Protein AF-A0A150X891-F1 (afdb_monomer)

Structure (mmCIF, N/CA/C/O backbone):
data_AF-A0A150X891-F1
#
_entry.id   AF-A0A150X891-F1
#
loop_
_atom_site.group_PDB
_atom_site.id
_atom_site.type_symbol
_atom_site.label_atom_id
_atom_site.label_alt_id
_atom_site.label_comp_id
_atom_site.label_asym_id
_atom_site.label_entity_id
_atom_site.label_seq_id
_atom_site.pdbx_PDB_ins_code
_atom_site.Cartn_x
_atom_site.Cartn_y
_atom_site.Cartn_z
_atom_site.occupancy
_atom_site.B_iso_or_equiv
_atom_site.auth_seq_id
_atom_site.auth_comp_id
_atom_site.auth_asym_id
_atom_site.auth_atom_id
_atom_site.pdbx_PDB_model_num
ATOM 1 N N . MET A 1 1 ? 12.088 -8.254 -35.656 1.00 51.62 1 MET A N 1
ATOM 2 C CA . MET A 1 1 ? 13.257 -7.348 -35.657 1.00 51.62 1 MET A CA 1
ATOM 3 C C . MET A 1 1 ? 13.956 -7.442 -36.999 1.00 51.62 1 MET A C 1
ATOM 5 O O . MET A 1 1 ? 14.092 -8.544 -37.513 1.00 51.62 1 MET A O 1
ATOM 9 N N . PHE A 1 2 ? 14.356 -6.313 -37.580 1.00 56.62 2 PHE A N 1
ATOM 10 C CA . PHE A 1 2 ? 14.951 -6.254 -38.916 1.00 56.62 2 PHE A CA 1
ATOM 11 C C . PHE A 1 2 ? 16.414 -6.752 -38.903 1.00 56.62 2 PHE A C 1
ATOM 13 O O . PHE A 1 2 ? 17.275 -6.057 -38.357 1.00 56.62 2 PHE A O 1
ATOM 20 N N . PRO A 1 3 ? 16.742 -7.899 -39.535 1.00 61.09 3 PRO A N 1
ATOM 21 C CA . PRO A 1 3 ? 18.091 -8.489 -39.500 1.00 61.09 3 PRO A CA 1
ATOM 22 C C . PRO A 1 3 ? 19.179 -7.580 -40.088 1.00 61.09 3 PRO A C 1
ATOM 24 O O . PRO A 1 3 ? 20.350 -7.670 -39.730 1.00 61.09 3 PRO A O 1
ATOM 27 N N . LYS A 1 4 ? 18.785 -6.680 -40.998 1.00 66.88 4 LYS A N 1
ATOM 28 C CA . LYS A 1 4 ? 19.683 -5.732 -41.669 1.00 66.88 4 LYS A CA 1
ATOM 29 C C . LYS A 1 4 ? 20.281 -4.701 -40.705 1.00 66.88 4 LYS A C 1
ATOM 31 O O . LYS A 1 4 ? 21.388 -4.229 -40.941 1.00 66.88 4 LYS A O 1
ATOM 36 N N . TYR A 1 5 ? 19.584 -4.390 -39.611 1.00 73.62 5 TYR A N 1
ATOM 37 C CA . TYR A 1 5 ? 19.985 -3.350 -38.662 1.00 73.62 5 TYR A CA 1
ATOM 38 C C . TYR A 1 5 ? 20.533 -3.912 -37.348 1.00 73.62 5 TYR A C 1
ATOM 40 O O . TYR A 1 5 ? 20.839 -3.137 -36.453 1.00 73.62 5 TYR A O 1
ATOM 48 N N . THR A 1 6 ? 20.720 -5.231 -37.213 1.00 73.44 6 THR A N 1
ATOM 49 C CA . THR A 1 6 ? 21.164 -5.848 -35.949 1.00 73.44 6 THR A CA 1
ATOM 50 C C . THR A 1 6 ? 22.460 -5.231 -35.416 1.00 73.44 6 THR A C 1
ATOM 52 O O . THR A 1 6 ? 22.535 -4.914 -34.239 1.00 73.44 6 THR A O 1
ATOM 55 N N . ARG A 1 7 ? 23.461 -4.967 -36.267 1.00 76.94 7 ARG A N 1
ATOM 56 C CA . ARG A 1 7 ? 24.708 -4.309 -35.824 1.00 76.94 7 ARG A CA 1
ATOM 57 C C . ARG A 1 7 ? 24.478 -2.889 -35.299 1.00 76.94 7 ARG A C 1
ATOM 59 O O . ARG A 1 7 ? 25.095 -2.501 -34.317 1.00 76.94 7 ARG A O 1
ATOM 66 N N . ILE A 1 8 ? 23.580 -2.145 -35.945 1.00 82.12 8 ILE A N 1
ATOM 67 C CA . ILE A 1 8 ? 23.225 -0.778 -35.552 1.00 82.12 8 ILE A CA 1
ATOM 68 C C . ILE A 1 8 ? 22.457 -0.800 -34.231 1.00 82.12 8 ILE A C 1
ATOM 70 O O . ILE A 1 8 ? 22.760 -0.006 -33.355 1.00 82.12 8 ILE A O 1
ATOM 74 N N . ILE A 1 9 ? 21.526 -1.743 -34.058 1.00 80.81 9 ILE A N 1
ATOM 75 C CA . ILE A 1 9 ? 20.757 -1.901 -32.819 1.00 80.81 9 ILE A CA 1
ATOM 76 C C . ILE A 1 9 ? 21.697 -2.194 -31.648 1.00 80.81 9 ILE A C 1
ATOM 78 O O . ILE A 1 9 ? 21.661 -1.454 -30.680 1.00 80.81 9 ILE A O 1
ATOM 82 N N . TYR A 1 10 ? 22.588 -3.188 -31.751 1.00 81.00 10 TYR A N 1
ATOM 83 C CA . TYR A 1 10 ? 23.540 -3.489 -30.669 1.00 81.00 10 TYR A CA 1
ATOM 84 C C . TYR A 1 10 ? 24.498 -2.320 -30.394 1.00 81.00 10 TYR A C 1
ATOM 86 O O . TYR A 1 10 ? 24.778 -2.025 -29.237 1.00 81.00 10 TYR A O 1
ATOM 94 N N . GLY A 1 11 ? 24.969 -1.623 -31.436 1.00 83.88 11 GLY A N 1
ATOM 95 C CA . GLY A 1 11 ? 25.804 -0.429 -31.271 1.00 83.88 11 GLY A CA 1
ATOM 96 C C . GLY A 1 11 ? 25.074 0.704 -30.546 1.00 83.88 11 GLY A C 1
ATOM 97 O O . GLY A 1 11 ? 25.607 1.269 -29.596 1.00 83.88 11 GLY A O 1
ATOM 98 N N . LEU A 1 12 ? 23.831 0.993 -30.941 1.00 84.50 12 LEU A N 1
ATOM 99 C CA . LEU A 1 12 ? 22.981 1.972 -30.263 1.00 84.50 12 LEU A CA 1
ATOM 100 C C . LEU A 1 12 ? 22.645 1.536 -28.839 1.00 84.50 12 LEU A C 1
ATOM 102 O O . LEU A 1 12 ? 22.647 2.379 -27.956 1.00 84.50 12 LEU A O 1
ATOM 106 N N . THR A 1 13 ? 22.413 0.248 -28.587 1.00 83.19 13 THR A N 1
ATOM 107 C CA . THR A 1 13 ? 22.199 -0.268 -27.231 1.00 83.19 13 THR A CA 1
ATOM 108 C C . THR A 1 13 ? 23.425 -0.023 -26.362 1.00 83.19 13 THR A C 1
ATOM 110 O O . THR A 1 13 ? 23.265 0.525 -25.283 1.00 83.19 13 THR A O 1
ATOM 113 N N . ILE A 1 14 ? 24.639 -0.336 -26.829 1.00 84.62 14 ILE A N 1
ATOM 114 C CA . ILE A 1 14 ? 25.879 -0.059 -26.080 1.00 84.62 14 ILE A CA 1
ATOM 115 C C . ILE A 1 14 ? 26.022 1.438 -25.793 1.00 84.62 14 ILE A C 1
ATOM 117 O O . ILE A 1 14 ? 26.334 1.817 -24.668 1.00 84.62 14 ILE A O 1
ATOM 121 N N . LEU A 1 15 ? 25.782 2.288 -26.793 1.00 85.12 15 LEU A N 1
ATOM 122 C CA . LEU A 1 15 ? 25.933 3.735 -26.650 1.00 85.12 15 LEU A CA 1
ATOM 123 C C . LEU A 1 15 ? 24.876 4.342 -25.727 1.00 85.12 15 LEU A C 1
ATOM 125 O O . LEU A 1 15 ? 25.230 5.082 -24.819 1.00 85.12 15 LEU A O 1
ATOM 129 N N . ILE A 1 16 ? 23.597 4.024 -25.934 1.00 84.19 16 ILE A N 1
ATOM 130 C CA . ILE A 1 16 ? 22.485 4.565 -25.146 1.00 84.19 16 ILE A CA 1
ATOM 131 C C . ILE A 1 16 ? 22.538 4.011 -23.725 1.00 84.19 16 ILE A C 1
ATOM 133 O O . ILE A 1 16 ? 22.479 4.794 -22.788 1.00 84.19 16 ILE A O 1
ATOM 137 N N . PHE A 1 17 ? 22.703 2.697 -23.548 1.00 82.69 17 PHE A N 1
ATOM 138 C CA . PHE A 1 17 ? 22.816 2.086 -22.221 1.00 82.69 17 PHE A CA 1
ATOM 139 C C . PHE A 1 17 ? 24.075 2.565 -21.502 1.00 82.69 17 PHE A C 1
ATOM 141 O O . PHE A 1 17 ? 24.014 2.904 -20.328 1.00 82.69 17 PHE A O 1
ATOM 148 N N . GLY A 1 18 ? 25.208 2.650 -22.203 1.00 83.12 18 GLY A N 1
ATOM 149 C CA . GLY A 1 18 ? 26.459 3.126 -21.622 1.00 83.12 18 GLY A CA 1
ATOM 150 C C . GLY A 1 18 ? 26.415 4.603 -21.244 1.00 83.12 18 GLY A C 1
ATOM 151 O O . GLY A 1 18 ? 26.894 4.973 -20.176 1.00 83.12 18 GLY A O 1
ATOM 152 N N . TYR A 1 19 ? 25.802 5.445 -22.079 1.00 83.81 19 TYR A N 1
ATOM 153 C CA . TYR A 1 19 ? 25.572 6.853 -21.767 1.00 83.81 19 TYR A CA 1
ATOM 154 C C . TYR A 1 19 ? 24.608 7.006 -20.593 1.00 83.81 19 TYR A C 1
ATOM 156 O O . TYR A 1 19 ? 24.943 7.681 -19.624 1.00 83.81 19 TYR A O 1
ATOM 164 N N . TRP A 1 20 ? 23.451 6.342 -20.654 1.00 79.88 20 TRP A N 1
ATOM 165 C CA . TRP A 1 20 ? 22.433 6.380 -19.609 1.00 79.88 20 TRP A CA 1
ATOM 166 C C . TRP A 1 20 ? 23.001 5.921 -18.267 1.00 79.88 20 TRP A C 1
ATOM 168 O O . TRP A 1 20 ? 22.772 6.596 -17.266 1.00 79.88 20 TRP A O 1
ATOM 178 N N . ASN A 1 21 ? 23.826 4.865 -18.262 1.00 77.38 21 ASN A N 1
ATOM 179 C CA . ASN A 1 21 ? 24.460 4.349 -17.052 1.00 77.38 21 ASN A CA 1
ATOM 180 C C . ASN A 1 21 ? 25.742 5.076 -16.612 1.00 77.38 21 ASN A C 1
ATOM 182 O O . ASN A 1 21 ? 26.230 4.854 -15.504 1.00 77.38 21 ASN A O 1
ATOM 186 N N . SER A 1 22 ? 26.267 6.001 -17.406 1.00 79.44 22 SER A N 1
ATOM 187 C CA . SER A 1 22 ? 27.402 6.836 -17.007 1.00 79.44 22 SER A CA 1
ATOM 188 C C . SER A 1 22 ? 26.970 7.975 -16.075 1.00 79.44 22 SER A C 1
ATOM 190 O O . SER A 1 22 ? 25.799 8.344 -16.031 1.00 79.44 22 SER A O 1
ATOM 192 N N . SER A 1 23 ? 27.912 8.577 -15.345 1.00 79.00 23 SER A N 1
ATOM 193 C CA . SER A 1 23 ? 27.696 9.835 -14.608 1.00 79.00 23 SER A CA 1
ATOM 194 C C . SER A 1 23 ? 27.448 11.030 -15.538 1.00 79.00 23 SER A C 1
ATOM 196 O O . SER A 1 23 ? 26.908 12.051 -15.121 1.00 79.00 23 SER A O 1
ATOM 198 N N . ILE A 1 24 ? 27.798 10.899 -16.821 1.00 80.31 24 ILE A N 1
ATOM 199 C CA . ILE A 1 24 ? 27.608 11.938 -17.842 1.00 80.31 24 ILE A CA 1
ATOM 200 C C . ILE A 1 24 ? 26.112 12.192 -18.114 1.00 80.31 24 ILE A C 1
ATOM 202 O O . ILE A 1 24 ? 25.734 13.311 -18.466 1.00 80.31 24 ILE A O 1
ATOM 206 N N . SER A 1 25 ? 25.236 11.201 -17.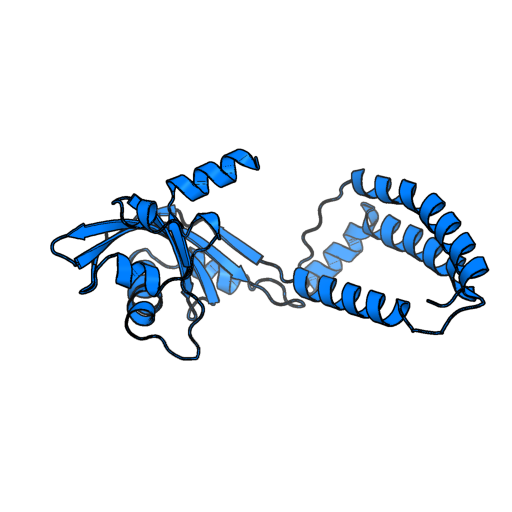906 1.00 80.94 25 SER A N 1
ATOM 207 C CA . SER A 1 25 ? 23.787 11.377 -18.078 1.00 80.94 25 SER A CA 1
ATOM 208 C C . SER A 1 25 ? 23.149 12.257 -16.998 1.00 80.94 25 SER A C 1
ATOM 210 O O . SER A 1 25 ? 22.022 12.712 -17.189 1.00 80.94 25 SER A O 1
ATOM 212 N N . GLN A 1 26 ? 23.865 12.587 -15.914 1.00 78.38 26 GLN A N 1
ATOM 213 C CA . GLN A 1 26 ? 23.332 13.399 -14.818 1.00 78.38 26 GLN A CA 1
ATOM 214 C C . GLN A 1 26 ? 22.867 14.788 -15.276 1.00 78.38 26 GLN A C 1
ATOM 216 O O . GLN A 1 26 ? 21.865 15.289 -14.781 1.00 78.38 26 GLN A O 1
ATOM 221 N N . GLY A 1 27 ? 23.539 15.401 -16.257 1.00 80.62 27 GLY A N 1
ATOM 222 C CA . GLY A 1 27 ? 23.104 16.689 -16.813 1.00 80.62 27 GLY A CA 1
ATOM 223 C C . GLY A 1 27 ? 21.738 16.608 -17.505 1.00 80.62 27 GLY A C 1
ATOM 224 O O . GLY A 1 27 ? 20.900 17.489 -17.319 1.00 80.62 27 GLY A O 1
ATOM 225 N N . LEU A 1 28 ? 21.489 15.523 -18.246 1.00 80.19 28 LEU A N 1
ATOM 226 C CA . LEU A 1 28 ? 20.193 15.257 -18.876 1.00 80.19 28 LEU A CA 1
ATOM 227 C C . LEU A 1 28 ? 19.123 14.940 -17.822 1.00 80.19 28 LEU A C 1
ATOM 229 O O . LEU A 1 28 ? 18.003 15.430 -17.919 1.00 80.19 28 LEU A O 1
ATOM 233 N N . ILE A 1 29 ? 19.476 14.165 -16.796 1.00 74.38 29 ILE A N 1
ATOM 234 C CA . ILE A 1 29 ? 18.575 13.811 -15.692 1.00 74.38 29 ILE A CA 1
ATOM 235 C C . ILE A 1 29 ? 18.164 15.055 -14.902 1.00 74.38 29 ILE A C 1
ATOM 237 O O . ILE A 1 29 ? 16.982 15.253 -14.654 1.00 74.38 29 ILE A O 1
ATOM 241 N N . ASN A 1 30 ? 19.106 15.937 -14.569 1.00 78.19 30 ASN A N 1
ATOM 242 C CA . ASN A 1 30 ? 18.805 17.179 -13.860 1.00 78.19 30 ASN A CA 1
ATOM 243 C C . ASN A 1 30 ? 17.875 18.084 -14.684 1.00 78.19 30 ASN A C 1
ATOM 245 O O . ASN A 1 30 ? 16.974 18.709 -14.133 1.00 78.19 30 ASN A O 1
ATOM 249 N N . PHE A 1 31 ? 18.051 18.126 -16.008 1.00 78.75 31 PHE A N 1
ATOM 250 C CA . PHE A 1 31 ? 17.139 18.840 -16.901 1.00 78.75 31 PHE A CA 1
ATOM 251 C C . PHE A 1 31 ? 15.718 18.246 -16.890 1.00 78.75 31 PHE A C 1
ATOM 253 O O . PHE A 1 31 ? 14.740 18.995 -16.843 1.00 78.75 31 PHE A O 1
ATOM 260 N N . LEU A 1 32 ? 15.599 16.915 -16.895 1.00 73.94 32 LEU A N 1
ATOM 261 C CA . LEU A 1 32 ? 14.311 16.217 -16.819 1.00 73.94 32 LEU A CA 1
ATOM 262 C C . LEU A 1 32 ? 13.628 16.417 -15.458 1.00 73.94 32 LEU A C 1
ATOM 264 O O . LEU A 1 32 ? 12.445 16.755 -15.431 1.00 73.94 32 LEU A O 1
ATOM 268 N N . ASN A 1 33 ? 14.385 16.324 -14.361 1.00 69.00 33 ASN A N 1
ATOM 269 C CA . ASN A 1 33 ? 13.902 16.577 -13.000 1.00 69.00 33 ASN A CA 1
ATOM 270 C C . ASN A 1 33 ? 13.360 18.006 -12.858 1.00 69.00 33 ASN A C 1
ATOM 272 O O . ASN A 1 33 ? 12.277 18.205 -12.317 1.00 69.00 33 ASN A O 1
ATOM 276 N N . ASN A 1 34 ? 14.048 18.995 -13.436 1.00 73.56 34 ASN A N 1
ATOM 277 C CA . ASN A 1 34 ? 13.579 20.384 -13.458 1.00 73.56 34 ASN A CA 1
ATOM 278 C C . ASN A 1 34 ? 12.328 20.594 -14.334 1.00 73.56 34 ASN A C 1
ATOM 280 O O . ASN A 1 34 ? 11.656 21.613 -14.202 1.00 73.56 34 ASN A O 1
ATOM 284 N N . SER A 1 35 ? 12.016 19.652 -15.229 1.00 65.94 35 SER A N 1
ATOM 285 C CA . SER A 1 35 ? 10.871 19.704 -16.149 1.00 65.94 35 SER A CA 1
ATOM 286 C C . SER A 1 35 ? 9.691 18.838 -15.680 1.00 65.94 35 SER A C 1
ATOM 288 O O . SER A 1 35 ? 8.871 18.435 -16.501 1.00 65.94 35 SER A O 1
ATOM 290 N N . ALA A 1 36 ? 9.604 18.564 -14.371 1.00 55.81 36 ALA A N 1
ATOM 291 C CA . ALA A 1 36 ? 8.585 17.744 -13.699 1.00 55.81 36 ALA A CA 1
ATOM 292 C C . ALA A 1 36 ? 8.674 16.217 -13.913 1.00 55.81 36 ALA A C 1
ATOM 294 O O . ALA A 1 36 ? 7.851 15.478 -13.374 1.00 55.81 36 ALA A O 1
ATOM 295 N N . ILE A 1 37 ? 9.694 15.713 -14.617 1.00 62.34 37 ILE A N 1
ATOM 296 C CA . ILE A 1 37 ? 9.946 14.270 -14.745 1.00 62.34 37 ILE A CA 1
ATOM 297 C C . ILE A 1 37 ? 10.995 13.876 -13.705 1.00 62.34 37 ILE A C 1
ATOM 299 O O . ILE A 1 37 ? 12.194 13.950 -13.965 1.00 62.34 37 ILE A O 1
ATOM 303 N N . HIS A 1 38 ? 10.538 13.449 -12.528 1.00 56.38 38 HIS A N 1
ATOM 304 C CA . HIS A 1 38 ? 11.405 13.008 -11.436 1.00 56.38 38 HIS A CA 1
ATOM 305 C C . HIS A 1 38 ? 11.987 11.612 -11.711 1.00 56.38 38 HIS A C 1
ATOM 307 O O . HIS A 1 38 ? 11.342 10.587 -11.492 1.00 56.38 38 HIS A O 1
ATOM 313 N N . VAL A 1 39 ? 13.232 11.572 -12.182 1.00 65.75 39 VAL A N 1
ATOM 314 C CA . VAL A 1 39 ? 14.018 10.357 -12.418 1.00 65.75 39 VAL A CA 1
ATOM 315 C C . VAL A 1 39 ? 14.988 10.156 -11.249 1.00 65.75 39 VAL A C 1
ATOM 317 O O . VAL A 1 39 ? 16.098 10.694 -11.230 1.00 65.75 39 VAL A O 1
ATOM 320 N N . GLY A 1 40 ? 14.569 9.365 -10.258 1.00 62.59 40 GLY A N 1
ATOM 321 C CA . GLY A 1 40 ? 15.418 8.924 -9.148 1.00 62.59 40 GLY A CA 1
ATOM 322 C C . GLY A 1 40 ? 16.341 7.792 -9.589 1.00 62.59 40 GLY A C 1
ATOM 323 O O . GLY A 1 40 ? 15.956 6.626 -9.541 1.00 62.59 40 GLY A O 1
ATOM 324 N N . ARG A 1 41 ? 17.545 8.126 -10.065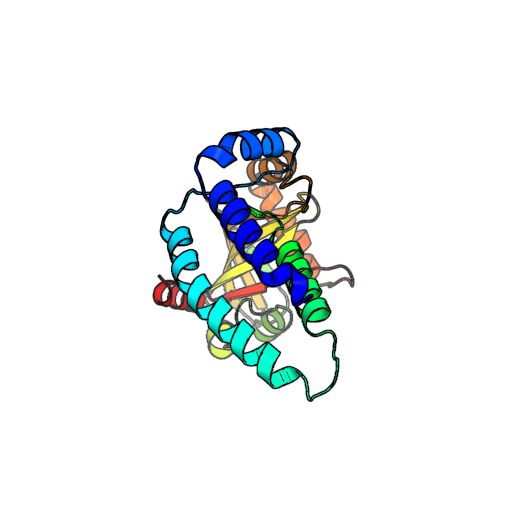 1.00 68.12 41 ARG A N 1
ATOM 325 C CA . ARG A 1 41 ? 18.501 7.148 -10.601 1.00 68.12 41 ARG A CA 1
ATOM 326 C C . ARG A 1 41 ? 19.811 7.147 -9.819 1.00 68.12 41 ARG A C 1
ATOM 328 O O . ARG A 1 41 ? 20.477 8.172 -9.716 1.00 68.12 41 ARG A O 1
ATOM 335 N N . THR A 1 42 ? 20.211 5.965 -9.362 1.00 68.50 42 THR A N 1
ATOM 336 C CA . THR A 1 42 ? 21.531 5.706 -8.776 1.00 68.50 42 THR A CA 1
ATOM 337 C C . THR A 1 42 ? 22.491 5.221 -9.862 1.00 68.50 42 THR A C 1
ATOM 339 O O . THR A 1 42 ? 22.106 4.470 -10.760 1.00 68.50 42 THR A O 1
ATOM 342 N N . VAL A 1 43 ? 23.744 5.676 -9.819 1.00 72.50 43 VAL A N 1
ATOM 343 C CA . VAL A 1 43 ? 24.794 5.172 -10.713 1.00 72.50 43 VAL A CA 1
ATOM 344 C C . VAL A 1 43 ? 25.318 3.853 -10.152 1.00 72.50 43 VAL A C 1
ATOM 346 O O . VAL A 1 43 ? 26.088 3.877 -9.197 1.00 72.50 43 VAL A O 1
ATOM 349 N N . ASP A 1 44 ? 24.916 2.724 -10.739 1.00 71.69 44 ASP A N 1
ATOM 350 C CA . ASP A 1 44 ? 25.462 1.406 -10.402 1.00 71.69 44 ASP A CA 1
ATOM 351 C C . ASP A 1 44 ? 26.444 0.921 -11.493 1.00 71.69 44 ASP A C 1
ATOM 353 O O . ASP A 1 44 ? 26.039 0.624 -12.619 1.00 71.69 44 ASP A O 1
ATOM 357 N N . PRO A 1 45 ? 27.755 0.826 -11.201 1.00 72.00 45 PRO A N 1
ATOM 358 C CA . PRO A 1 45 ? 28.741 0.268 -12.128 1.00 72.00 45 PRO A CA 1
ATOM 359 C C . PRO A 1 45 ? 28.501 -1.212 -12.469 1.00 72.00 45 PRO A C 1
ATOM 361 O O . PRO A 1 45 ? 29.003 -1.696 -13.486 1.00 72.00 45 PRO A O 1
ATOM 364 N N . THR A 1 46 ? 27.744 -1.935 -11.643 1.00 76.75 46 THR A N 1
ATOM 365 C CA . THR A 1 46 ? 27.411 -3.354 -11.837 1.00 76.75 46 THR A CA 1
ATOM 366 C C . THR A 1 46 ? 26.549 -3.562 -13.081 1.00 76.75 46 THR A C 1
ATOM 368 O O . THR A 1 46 ? 26.658 -4.600 -13.736 1.00 76.75 46 THR A O 1
ATOM 371 N N . ASP A 1 47 ? 25.792 -2.546 -13.503 1.00 75.44 47 ASP A N 1
ATOM 372 C CA . ASP A 1 47 ? 24.977 -2.590 -14.720 1.00 75.44 47 ASP A CA 1
ATOM 373 C C . ASP A 1 47 ? 25.813 -2.822 -15.985 1.00 75.44 47 ASP A C 1
ATOM 375 O O . ASP A 1 47 ? 25.336 -3.412 -16.960 1.00 75.44 47 ASP A O 1
ATOM 379 N N . PHE A 1 48 ? 27.095 -2.443 -15.980 1.00 80.56 48 PHE A N 1
ATOM 380 C CA . PHE A 1 48 ? 28.001 -2.722 -17.095 1.00 80.56 48 PHE A CA 1
ATOM 381 C C . PHE A 1 48 ? 28.304 -4.217 -17.263 1.00 80.56 48 PHE A C 1
ATOM 383 O O . PHE A 1 48 ? 28.707 -4.628 -18.354 1.00 80.56 48 PHE A O 1
ATOM 390 N N . LEU A 1 49 ? 28.037 -5.065 -16.261 1.00 81.19 49 LEU A N 1
ATOM 391 C CA . LEU A 1 49 ? 28.102 -6.520 -16.426 1.00 81.19 49 LEU A CA 1
ATOM 392 C C . LEU A 1 49 ? 27.108 -7.016 -17.481 1.00 81.19 49 LEU A C 1
ATOM 394 O O . LEU A 1 49 ? 27.396 -8.008 -18.155 1.00 81.19 49 LEU A O 1
ATOM 398 N N . ALA A 1 50 ? 26.006 -6.299 -17.728 1.00 77.06 50 ALA A N 1
ATOM 399 C CA . ALA A 1 50 ? 25.075 -6.618 -18.811 1.00 77.06 50 ALA A CA 1
A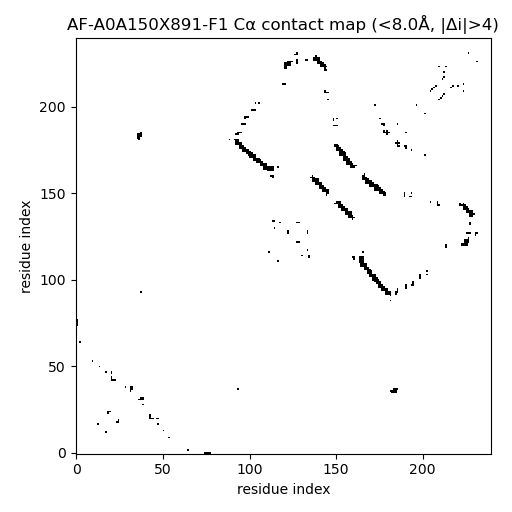TOM 400 C C . ALA A 1 50 ? 25.751 -6.595 -20.197 1.00 77.06 50 ALA A C 1
ATOM 402 O O . ALA A 1 50 ? 25.339 -7.317 -21.112 1.00 77.06 50 ALA A O 1
ATOM 403 N N . PHE A 1 51 ? 26.845 -5.840 -20.359 1.00 80.81 51 PHE A N 1
ATOM 404 C CA . PHE A 1 51 ? 27.626 -5.831 -21.596 1.00 80.81 51 PHE A CA 1
ATOM 405 C C . PHE A 1 51 ? 28.318 -7.162 -21.881 1.00 80.81 51 PHE A C 1
ATOM 407 O O . PHE A 1 51 ? 28.510 -7.499 -23.051 1.00 80.81 51 PHE A O 1
ATOM 414 N N . SER A 1 52 ? 28.614 -7.961 -20.854 1.00 82.06 52 SER A N 1
ATOM 415 C CA . SER A 1 52 ? 29.206 -9.291 -21.032 1.00 82.06 52 SER A CA 1
ATOM 416 C C . SER A 1 52 ? 28.265 -10.262 -21.755 1.00 82.06 52 SER A C 1
ATOM 418 O O . SER A 1 52 ? 28.728 -11.118 -22.505 1.00 82.06 52 SER A O 1
ATOM 420 N N . VAL A 1 53 ? 26.944 -10.090 -21.615 1.00 82.81 53 VAL A N 1
ATOM 421 C CA . VAL A 1 53 ? 25.920 -10.960 -22.222 1.00 82.81 53 VAL A CA 1
ATOM 422 C C . VAL A 1 53 ? 25.691 -10.628 -23.703 1.00 82.81 53 VAL A C 1
ATOM 424 O O . VAL A 1 53 ? 25.321 -11.497 -24.498 1.00 82.81 53 VAL A O 1
ATOM 427 N N . MET A 1 54 ? 25.950 -9.387 -24.121 1.00 78.44 54 MET A N 1
ATOM 428 C CA . MET A 1 54 ? 25.727 -8.936 -25.499 1.00 78.44 54 MET A CA 1
ATOM 429 C C . MET A 1 54 ? 26.484 -9.708 -26.590 1.00 78.44 54 MET A C 1
ATOM 431 O O . MET A 1 54 ? 25.834 -10.056 -27.582 1.00 78.44 54 MET A O 1
ATOM 435 N N . PRO A 1 55 ? 27.794 -10.011 -26.480 1.00 79.62 55 PRO A N 1
ATOM 436 C CA . PRO A 1 55 ? 28.484 -10.798 -27.503 1.00 79.62 55 PRO A CA 1
ATOM 437 C C . PRO A 1 55 ? 27.864 -12.193 -27.672 1.00 79.62 55 PRO A C 1
ATOM 439 O O . PRO A 1 55 ? 27.654 -12.633 -28.805 1.00 79.62 55 PRO A O 1
ATOM 442 N N . PHE A 1 56 ? 27.474 -12.854 -26.577 1.00 80.88 56 PHE A N 1
ATOM 443 C CA . PHE A 1 56 ? 26.797 -14.155 -26.625 1.00 80.88 56 PHE A CA 1
ATOM 444 C C . PHE A 1 56 ? 25.407 -14.053 -27.260 1.00 80.88 56 PHE A C 1
ATOM 446 O O . PHE A 1 56 ? 25.061 -14.854 -28.132 1.00 80.88 56 PHE A O 1
ATOM 453 N N . SER A 1 57 ? 24.643 -13.023 -26.893 1.00 80.94 57 SER A N 1
ATOM 454 C CA . SER A 1 57 ? 23.334 -12.718 -27.477 1.00 80.94 57 SER A CA 1
ATOM 455 C C . SER A 1 57 ? 23.425 -12.476 -28.990 1.00 80.94 57 SER A C 1
ATOM 457 O O . SER A 1 57 ? 22.648 -13.046 -29.760 1.00 80.94 57 SER A O 1
ATOM 459 N N . PHE A 1 58 ? 24.425 -11.719 -29.452 1.00 80.81 58 PHE A N 1
ATOM 460 C CA . PHE A 1 58 ? 24.638 -11.449 -30.875 1.00 80.81 58 PHE A CA 1
ATOM 461 C C . PHE A 1 58 ? 24.985 -12.720 -31.667 1.00 80.81 58 PHE A C 1
ATOM 463 O O . PHE A 1 58 ? 24.441 -12.943 -32.754 1.00 80.81 58 PHE A O 1
ATOM 470 N N . ILE A 1 59 ? 25.860 -13.578 -31.126 1.00 81.06 59 ILE A N 1
ATOM 471 C CA . ILE A 1 59 ? 26.225 -14.863 -31.746 1.00 81.06 59 ILE A CA 1
ATOM 472 C C . ILE A 1 59 ? 24.999 -15.777 -31.831 1.00 81.06 59 ILE A C 1
ATOM 474 O O . ILE A 1 59 ? 24.700 -16.314 -32.906 1.00 81.06 59 ILE A O 1
ATOM 478 N N . TYR A 1 60 ? 24.253 -15.905 -30.731 1.00 78.50 60 TYR A N 1
ATOM 479 C CA . TYR A 1 60 ? 23.028 -16.695 -30.674 1.00 78.50 60 TYR A CA 1
ATOM 480 C C . TYR A 1 60 ? 22.008 -16.210 -31.710 1.00 78.50 60 TYR A C 1
ATOM 482 O O . TYR A 1 60 ? 21.534 -16.995 -32.535 1.00 78.50 60 TYR A O 1
ATOM 490 N N . PHE A 1 61 ? 21.741 -14.907 -31.756 1.00 74.12 61 PHE A N 1
ATOM 491 C CA . PHE A 1 61 ? 20.762 -14.322 -32.668 1.00 74.12 61 PHE A CA 1
ATOM 492 C C . PHE A 1 61 ? 21.160 -14.487 -34.142 1.00 74.12 61 PHE A C 1
ATOM 494 O O . PHE A 1 61 ? 20.328 -14.848 -34.979 1.00 74.12 61 PHE A O 1
ATOM 501 N N . LYS A 1 62 ? 22.449 -14.321 -34.472 1.00 71.94 62 LYS A N 1
ATOM 502 C CA . LYS A 1 62 ? 22.973 -14.571 -35.824 1.00 71.94 62 LYS A CA 1
ATOM 503 C C . LYS A 1 62 ? 22.802 -16.039 -36.235 1.00 71.94 62 LYS A C 1
ATOM 505 O O . LYS A 1 62 ? 22.423 -16.310 -37.376 1.00 71.94 62 LYS A O 1
ATOM 510 N N . SER A 1 63 ? 23.037 -16.975 -35.313 1.00 69.06 63 SER A N 1
ATOM 511 C CA . SER A 1 63 ? 22.858 -18.413 -35.557 1.00 69.06 63 SER A CA 1
ATOM 512 C C . SER A 1 63 ? 21.387 -18.800 -35.764 1.00 69.06 63 SER A C 1
ATOM 514 O O . SER A 1 63 ? 21.083 -19.644 -36.610 1.00 69.06 63 SER A O 1
ATOM 516 N N . GLN A 1 64 ? 20.465 -18.133 -35.062 1.00 67.62 64 GLN A N 1
ATOM 517 C CA . GLN A 1 64 ? 19.028 -18.363 -35.185 1.00 67.62 64 GLN A CA 1
ATOM 518 C C . GLN A 1 64 ? 18.448 -17.752 -36.463 1.00 67.62 64 GLN A C 1
ATOM 520 O O . GLN A 1 64 ? 17.683 -18.425 -37.145 1.00 67.62 64 GLN A O 1
ATOM 525 N N . ILE A 1 65 ? 18.855 -16.544 -36.875 1.00 63.41 65 ILE A N 1
ATOM 526 C CA . ILE A 1 65 ? 18.420 -15.952 -38.158 1.00 63.41 65 ILE A CA 1
ATOM 527 C C . ILE A 1 65 ? 18.823 -16.835 -39.348 1.00 63.41 65 ILE A C 1
ATOM 529 O O . ILE A 1 65 ? 18.032 -17.025 -40.273 1.00 63.41 65 ILE A O 1
ATOM 533 N N . ALA A 1 66 ? 20.029 -17.415 -39.317 1.00 60.94 66 ALA A N 1
ATOM 534 C CA . ALA A 1 66 ? 20.474 -18.354 -40.347 1.00 60.94 66 ALA A CA 1
ATOM 535 C C . ALA A 1 66 ? 19.602 -19.627 -40.399 1.00 60.94 66 ALA A C 1
ATOM 537 O O . ALA A 1 66 ? 19.395 -20.192 -41.474 1.00 60.94 66 ALA A O 1
ATOM 538 N N . ARG A 1 67 ? 19.048 -20.044 -39.252 1.00 56.53 67 ARG A N 1
ATOM 539 C CA . ARG A 1 67 ? 18.187 -21.227 -39.087 1.00 56.53 67 ARG A CA 1
ATOM 540 C C . ARG A 1 67 ? 16.707 -20.945 -39.408 1.00 56.53 67 ARG A C 1
ATOM 542 O O . ARG A 1 67 ? 16.029 -21.802 -39.968 1.00 56.53 67 ARG A O 1
ATOM 549 N N . LEU A 1 68 ? 16.222 -19.732 -39.130 1.00 53.12 68 LEU A N 1
ATOM 550 C CA . LEU A 1 68 ? 14.831 -19.285 -39.311 1.00 53.12 68 LEU A CA 1
ATOM 551 C C . LEU A 1 68 ? 14.443 -18.945 -40.757 1.00 53.12 68 LEU A C 1
ATOM 553 O O . LEU A 1 68 ? 13.261 -18.753 -41.033 1.00 53.12 68 LEU A O 1
ATOM 557 N N . ARG A 1 69 ? 15.381 -18.956 -41.716 1.00 52.97 69 ARG A N 1
ATOM 558 C CA . ARG A 1 69 ? 15.085 -18.733 -43.149 1.00 52.97 69 ARG A CA 1
ATOM 559 C C . ARG A 1 69 ? 14.082 -19.747 -43.746 1.00 52.97 69 ARG A C 1
ATOM 561 O O . ARG A 1 69 ? 13.669 -19.569 -44.884 1.00 52.97 69 ARG A O 1
ATOM 568 N N . ARG A 1 70 ? 13.690 -20.800 -43.009 1.00 52.28 70 ARG A N 1
ATOM 569 C CA . ARG A 1 70 ? 12.752 -21.850 -43.459 1.00 52.28 70 ARG A CA 1
ATOM 570 C C . ARG A 1 70 ? 11.433 -21.970 -42.682 1.00 52.28 70 ARG A C 1
ATOM 572 O O . ARG A 1 70 ? 10.675 -22.886 -42.991 1.00 52.28 70 ARG A O 1
ATOM 579 N N . ARG A 1 71 ? 11.100 -21.118 -41.704 1.00 49.16 71 ARG A N 1
ATOM 580 C CA . ARG A 1 71 ? 9.805 -21.264 -41.002 1.00 49.16 71 ARG A CA 1
ATOM 581 C C . ARG A 1 71 ? 9.18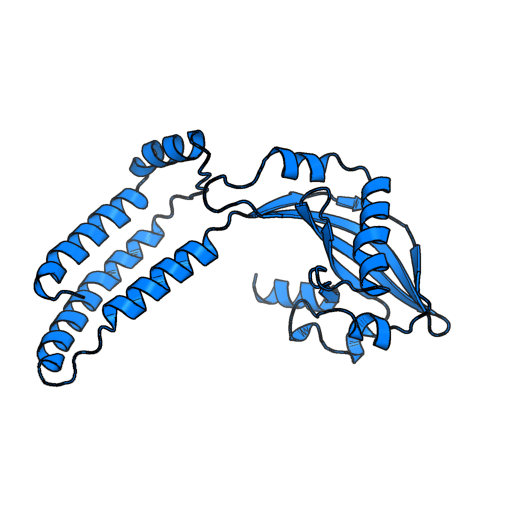2 -19.935 -40.577 1.00 49.16 71 ARG A C 1
ATOM 583 O O . ARG A 1 71 ? 9.800 -19.170 -39.854 1.00 49.16 71 ARG A O 1
ATOM 590 N N . ILE A 1 72 ? 7.962 -19.748 -41.088 1.00 49.06 72 ILE A N 1
ATOM 591 C CA . ILE A 1 72 ? 6.856 -18.832 -40.760 1.00 49.06 72 ILE A CA 1
ATOM 592 C C . ILE A 1 72 ? 7.222 -17.508 -40.065 1.00 49.06 72 ILE A C 1
ATOM 594 O O . ILE A 1 72 ? 7.669 -17.443 -38.924 1.00 49.06 72 ILE A O 1
ATOM 598 N N . ILE A 1 73 ? 6.896 -16.441 -40.793 1.00 53.31 73 ILE A N 1
ATOM 599 C CA . ILE A 1 73 ? 6.980 -15.023 -40.455 1.00 53.31 73 ILE A CA 1
ATOM 600 C C . ILE A 1 73 ? 5.877 -14.693 -39.435 1.00 53.31 73 ILE A C 1
ATOM 602 O O . ILE A 1 73 ? 4.799 -14.242 -39.803 1.00 53.31 73 ILE A O 1
ATOM 606 N N . ILE A 1 74 ? 6.118 -14.929 -38.147 1.00 56.28 74 ILE A N 1
ATOM 607 C CA . ILE A 1 74 ? 5.358 -14.254 -37.083 1.00 56.28 74 ILE A CA 1
ATOM 608 C C . ILE A 1 74 ? 6.201 -13.049 -36.649 1.00 56.28 74 ILE A C 1
ATOM 610 O O . ILE A 1 74 ? 7.403 -13.221 -36.415 1.00 56.28 74 ILE A O 1
ATOM 614 N N . PRO A 1 75 ? 5.642 -11.829 -36.528 1.00 62.00 75 PRO A N 1
ATOM 615 C CA . PRO A 1 75 ? 6.386 -10.650 -36.098 1.00 62.00 75 PRO A CA 1
ATOM 616 C C . PRO A 1 75 ? 6.593 -10.686 -34.576 1.00 62.00 75 PRO A C 1
ATOM 618 O O . PRO A 1 75 ? 6.196 -9.780 -33.850 1.00 62.00 75 PRO A O 1
ATOM 621 N N . THR A 1 76 ? 7.250 -11.735 -34.079 1.00 63.00 76 THR A N 1
ATOM 622 C CA . THR A 1 76 ? 7.594 -11.933 -32.662 1.00 63.00 76 THR A CA 1
ATOM 623 C C . THR A 1 76 ? 8.321 -10.723 -32.084 1.00 63.00 76 THR A C 1
ATOM 625 O O . THR A 1 76 ? 8.088 -10.349 -30.944 1.00 63.00 76 THR A O 1
ATOM 628 N N . GLY A 1 77 ? 9.135 -10.037 -32.892 1.00 63.78 77 GLY A N 1
ATOM 629 C CA . GLY A 1 77 ? 9.806 -8.806 -32.472 1.00 63.78 77 GLY A CA 1
ATOM 630 C C . GLY A 1 77 ? 8.867 -7.630 -32.176 1.00 63.78 77 GLY A C 1
ATOM 631 O O . GLY A 1 77 ? 9.209 -6.815 -31.330 1.00 63.78 77 GLY A O 1
ATOM 632 N N . THR A 1 78 ? 7.709 -7.533 -32.836 1.00 70.19 78 THR A N 1
ATOM 633 C CA . THR A 1 78 ? 6.721 -6.477 -32.553 1.00 70.19 78 THR A CA 1
ATOM 634 C C . THR A 1 78 ? 5.989 -6.771 -31.251 1.00 70.19 78 THR A C 1
ATOM 636 O O . THR A 1 78 ? 5.801 -5.868 -30.449 1.00 70.19 78 THR A O 1
ATOM 639 N N . VAL A 1 79 ? 5.653 -8.041 -31.003 1.00 74.25 79 VAL A N 1
ATOM 640 C CA . VAL A 1 79 ? 5.026 -8.473 -29.745 1.00 74.25 79 VAL A CA 1
ATOM 641 C C . VAL A 1 79 ? 5.982 -8.276 -28.571 1.00 74.25 79 VAL A C 1
ATOM 643 O O . VAL A 1 79 ? 5.610 -7.649 -27.590 1.00 74.25 79 VAL A O 1
ATOM 646 N N . ILE A 1 80 ? 7.234 -8.727 -28.691 1.00 75.38 80 ILE A N 1
ATOM 647 C CA . ILE A 1 80 ? 8.249 -8.545 -27.642 1.00 75.38 80 ILE A CA 1
ATOM 648 C C . ILE A 1 80 ? 8.511 -7.055 -27.393 1.00 75.38 80 ILE A C 1
ATOM 650 O O . ILE A 1 80 ? 8.600 -6.641 -26.244 1.00 75.38 80 ILE A O 1
ATOM 654 N N . GLY A 1 81 ? 8.597 -6.240 -28.450 1.00 77.56 81 GLY A N 1
ATOM 655 C CA . GLY A 1 81 ? 8.767 -4.792 -28.317 1.00 77.56 81 GLY A CA 1
ATOM 656 C C . GLY A 1 81 ? 7.578 -4.115 -27.633 1.00 77.56 81 GLY A C 1
ATOM 657 O O . GLY A 1 81 ? 7.779 -3.309 -26.731 1.00 77.56 81 GLY A O 1
ATOM 658 N N . ALA A 1 82 ? 6.348 -4.472 -28.011 1.00 75.19 82 ALA A N 1
ATOM 659 C CA . ALA A 1 82 ? 5.137 -3.942 -27.391 1.00 75.19 82 ALA A CA 1
ATOM 660 C C . ALA A 1 82 ? 5.031 -4.347 -25.916 1.00 75.19 82 ALA A C 1
ATOM 662 O O . ALA A 1 82 ? 4.751 -3.498 -25.079 1.00 75.19 82 ALA A O 1
ATOM 663 N N . VAL A 1 83 ? 5.327 -5.610 -25.591 1.00 77.00 83 VAL A N 1
ATOM 664 C CA . VAL A 1 83 ? 5.373 -6.096 -24.205 1.00 77.00 83 VAL A CA 1
ATOM 665 C C . VAL A 1 83 ? 6.462 -5.371 -23.420 1.00 77.00 83 VAL A C 1
ATOM 667 O O . VAL A 1 83 ? 6.197 -4.940 -22.311 1.00 77.00 83 VAL A O 1
ATOM 670 N N . ALA A 1 84 ? 7.651 -5.154 -23.985 1.00 77.19 84 ALA A N 1
ATOM 671 C CA . ALA A 1 84 ? 8.725 -4.438 -23.298 1.00 77.19 84 ALA A CA 1
ATOM 672 C C . ALA A 1 84 ? 8.367 -2.970 -23.011 1.00 77.19 84 ALA A C 1
ATOM 674 O O . ALA A 1 84 ? 8.590 -2.499 -21.899 1.00 77.19 84 ALA A O 1
ATOM 675 N N . VAL A 1 85 ? 7.784 -2.256 -23.982 1.00 77.06 85 VAL A N 1
ATOM 676 C CA . VAL A 1 85 ? 7.329 -0.867 -23.791 1.00 77.06 85 VAL A CA 1
ATOM 677 C C . VAL A 1 85 ? 6.183 -0.807 -22.785 1.00 77.06 85 VAL A C 1
ATOM 679 O O . VAL A 1 85 ? 6.199 0.042 -21.901 1.00 77.06 85 VAL A O 1
ATOM 682 N N . PHE A 1 86 ? 5.218 -1.723 -22.883 1.00 77.25 86 PHE A N 1
ATOM 683 C CA . PHE A 1 86 ? 4.105 -1.813 -21.943 1.00 77.25 86 PHE A CA 1
ATOM 684 C C . PHE A 1 86 ? 4.591 -2.110 -20.522 1.00 77.25 86 PHE A C 1
ATOM 686 O O . PHE A 1 86 ? 4.215 -1.398 -19.598 1.00 77.25 86 PHE A O 1
ATOM 693 N N . SER A 1 87 ? 5.473 -3.098 -20.351 1.00 71.75 87 SER A N 1
ATOM 694 C CA . SER A 1 87 ? 6.069 -3.429 -19.057 1.00 71.75 87 SER A CA 1
ATOM 695 C C . SER A 1 87 ? 6.866 -2.258 -18.490 1.00 71.75 87 SER A C 1
ATOM 697 O O . SER A 1 87 ? 6.714 -1.952 -17.314 1.00 71.75 87 SER A O 1
ATOM 699 N N . PHE A 1 88 ? 7.658 -1.561 -19.313 1.00 74.62 88 PHE A N 1
ATOM 700 C CA . PHE A 1 88 ? 8.391 -0.371 -18.882 1.00 74.62 88 PHE A CA 1
ATOM 701 C C . PHE A 1 88 ? 7.426 0.697 -18.359 1.00 74.62 88 PHE A C 1
ATOM 703 O O . PHE A 1 88 ? 7.479 1.032 -17.180 1.00 74.62 88 PHE A O 1
ATOM 710 N N . VAL A 1 89 ? 6.463 1.122 -19.183 1.00 69.62 89 VAL A N 1
ATOM 711 C CA . VAL A 1 89 ? 5.456 2.135 -18.823 1.00 69.62 89 VAL A CA 1
ATOM 712 C C . VAL A 1 89 ? 4.649 1.737 -17.582 1.00 69.62 89 VAL A C 1
ATOM 714 O O . VAL A 1 89 ? 4.388 2.585 -16.733 1.00 69.62 89 VAL A O 1
ATOM 717 N N . ALA A 1 90 ? 4.293 0.459 -17.439 1.00 61.66 90 ALA A N 1
ATOM 718 C CA . ALA A 1 90 ? 3.554 -0.044 -16.283 1.00 61.66 90 ALA A CA 1
ATOM 719 C C . ALA A 1 90 ? 4.369 0.013 -14.979 1.00 61.66 90 ALA A C 1
ATOM 721 O O . ALA A 1 90 ? 3.802 0.230 -13.912 1.00 61.66 90 ALA A O 1
ATOM 722 N N . THR A 1 91 ? 5.690 -0.168 -15.054 1.00 65.56 91 THR A N 1
ATOM 723 C CA . THR A 1 91 ? 6.576 -0.180 -13.873 1.00 65.56 91 THR A CA 1
ATOM 724 C C . THR A 1 91 ? 7.137 1.188 -13.484 1.00 65.56 91 THR A C 1
ATOM 726 O O . THR A 1 91 ? 7.667 1.326 -12.388 1.00 65.56 91 THR A O 1
ATOM 729 N N . THR A 1 92 ? 7.030 2.209 -14.340 1.00 66.62 92 THR A N 1
ATOM 730 C CA . THR A 1 92 ? 7.664 3.522 -14.107 1.00 66.62 92 THR A CA 1
ATOM 731 C C . THR A 1 92 ? 6.849 4.467 -13.216 1.00 66.62 92 THR A C 1
ATOM 733 O O . THR A 1 92 ? 7.317 5.567 -12.950 1.00 66.62 92 THR A O 1
ATOM 736 N N . LEU A 1 93 ? 5.659 4.094 -12.726 1.00 70.25 93 LEU A N 1
ATOM 737 C CA . LEU A 1 93 ? 4.892 4.989 -11.848 1.00 70.25 93 LEU A CA 1
ATOM 738 C C . LEU A 1 93 ? 5.677 5.271 -10.554 1.00 70.25 93 LEU A C 1
ATOM 740 O O . LEU A 1 93 ? 5.883 4.347 -9.760 1.00 70.25 93 LEU A O 1
ATOM 744 N N . PRO A 1 94 ? 6.119 6.521 -10.325 1.00 72.19 94 PRO A N 1
ATOM 745 C CA . PRO A 1 94 ? 6.906 6.844 -9.151 1.00 72.19 94 PRO A CA 1
ATOM 746 C C . PRO A 1 94 ? 6.000 6.797 -7.923 1.00 72.19 94 PRO A C 1
ATOM 748 O O . PRO A 1 94 ? 4.913 7.373 -7.915 1.00 72.19 94 PRO A O 1
ATOM 751 N N . LYS A 1 95 ? 6.443 6.094 -6.882 1.00 80.00 95 LYS A N 1
ATOM 752 C CA . LYS A 1 95 ? 5.793 6.075 -5.571 1.00 80.00 95 LYS A CA 1
ATOM 753 C C . LYS A 1 95 ? 6.725 6.704 -4.555 1.00 80.00 95 LYS A C 1
ATOM 755 O O . LYS A 1 95 ? 7.912 6.382 -4.536 1.00 80.00 95 LYS A O 1
ATOM 760 N N . GLN A 1 96 ? 6.179 7.561 -3.707 1.00 83.56 96 GLN A N 1
ATOM 761 C CA . GLN A 1 96 ? 6.902 8.135 -2.581 1.00 83.56 96 GLN A CA 1
ATOM 762 C C . GLN A 1 96 ? 6.088 7.924 -1.312 1.00 83.56 96 GLN A C 1
ATOM 764 O O . GLN A 1 96 ? 4.861 8.020 -1.330 1.00 83.56 96 GLN A O 1
ATOM 769 N N . SER A 1 97 ? 6.781 7.599 -0.228 1.00 86.12 97 SER A N 1
ATOM 770 C CA . SER A 1 97 ? 6.176 7.301 1.066 1.00 86.12 97 SER A CA 1
ATOM 771 C C . SER A 1 97 ? 6.649 8.312 2.094 1.00 86.12 97 SER A C 1
ATOM 773 O O . SER A 1 97 ? 7.841 8.607 2.153 1.00 86.12 97 SER A O 1
ATOM 775 N N . ALA A 1 98 ? 5.720 8.800 2.907 1.00 86.50 98 ALA A N 1
ATOM 776 C CA . ALA A 1 98 ? 6.003 9.546 4.120 1.00 86.50 98 ALA A CA 1
ATOM 777 C C . ALA A 1 98 ? 5.906 8.601 5.325 1.00 86.50 98 ALA A C 1
ATOM 779 O O . ALA A 1 98 ? 4.931 7.851 5.459 1.00 86.50 98 ALA A O 1
ATOM 780 N N . GLU A 1 99 ? 6.917 8.628 6.193 1.00 89.44 99 GLU A N 1
ATOM 781 C CA . GLU A 1 99 ? 6.868 7.965 7.496 1.00 89.44 99 GLU A CA 1
ATOM 782 C C . GLU A 1 99 ? 6.090 8.845 8.475 1.00 89.44 99 GLU A C 1
ATOM 784 O O . GLU A 1 99 ? 6.418 10.013 8.669 1.00 89.44 99 GLU A O 1
ATOM 789 N N . LEU A 1 100 ? 5.044 8.286 9.080 1.00 89.25 100 LEU A N 1
ATOM 790 C CA . LEU A 1 100 ? 4.146 9.023 9.967 1.00 89.25 100 LEU A CA 1
ATOM 791 C C . LEU A 1 100 ? 4.495 8.776 11.435 1.00 89.25 100 LEU A C 1
ATOM 793 O O . LEU A 1 100 ? 4.661 9.717 12.206 1.00 89.25 100 LEU A O 1
ATOM 797 N N . GLY A 1 101 ? 4.590 7.505 11.839 1.00 87.38 101 GLY A N 1
ATOM 798 C CA . GLY A 1 101 ? 4.869 7.129 13.229 1.00 87.38 101 GLY A CA 1
ATOM 799 C C . GLY A 1 101 ? 3.840 7.659 14.241 1.00 87.38 101 GLY A C 1
ATOM 800 O O . GLY A 1 101 ? 4.180 7.899 15.400 1.00 87.38 101 GLY A O 1
ATOM 801 N N . ILE A 1 102 ? 2.588 7.875 13.823 1.00 89.69 102 ILE A N 1
ATOM 802 C CA . ILE A 1 102 ? 1.555 8.514 14.651 1.00 89.69 102 ILE A CA 1
ATOM 803 C C . ILE A 1 102 ? 0.812 7.451 15.464 1.00 89.69 102 ILE A C 1
ATOM 805 O O . ILE A 1 102 ? 0.054 6.656 14.911 1.00 89.69 102 ILE A O 1
ATOM 809 N N . GLY A 1 103 ? 0.979 7.471 16.787 1.00 92.44 103 GLY A N 1
ATOM 810 C CA . GLY A 1 103 ? 0.285 6.554 17.694 1.00 92.44 103 GLY A CA 1
ATOM 811 C C . GLY A 1 103 ? -1.183 6.916 17.941 1.00 92.44 103 GLY A C 1
ATOM 812 O O . GLY A 1 103 ? -1.524 8.056 18.284 1.00 92.44 103 GLY A O 1
ATOM 813 N N . SER A 1 104 ? -2.065 5.927 17.851 1.00 93.00 104 SER A N 1
ATOM 814 C CA . SER A 1 104 ? -3.483 6.000 18.192 1.00 93.00 104 SER A CA 1
ATOM 815 C C . SER A 1 104 ? -3.852 4.941 19.231 1.00 93.00 104 SER A C 1
ATOM 817 O O . SER A 1 104 ? -3.156 3.963 19.416 1.00 93.00 104 SER A O 1
ATOM 819 N N . ASN A 1 105 ? -4.932 5.193 19.968 1.00 93.94 105 ASN A N 1
ATOM 820 C CA . ASN A 1 105 ? -5.558 4.219 20.870 1.00 93.94 105 ASN A CA 1
ATOM 821 C C . ASN A 1 105 ? -7.065 4.142 20.587 1.00 93.94 105 ASN A C 1
ATOM 823 O O . ASN A 1 105 ? -7.857 3.776 21.457 1.00 93.94 105 ASN A O 1
ATOM 827 N N . LYS A 1 106 ? -7.486 4.594 19.399 1.00 95.94 106 LYS A N 1
ATOM 828 C CA . LYS A 1 106 ? -8.889 4.627 19.012 1.00 95.94 106 LYS A CA 1
ATOM 829 C C . LYS A 1 106 ? -9.376 3.200 18.800 1.00 95.94 106 LYS A C 1
ATOM 831 O O . LYS A 1 106 ? -8.721 2.410 18.124 1.00 95.94 106 LYS A O 1
ATOM 836 N N . THR A 1 107 ? -10.537 2.895 19.366 1.00 96.56 107 THR A N 1
ATOM 837 C CA . THR A 1 107 ? -11.152 1.572 19.274 1.00 96.56 107 THR A CA 1
ATOM 838 C C . THR A 1 107 ? -12.439 1.648 18.469 1.00 96.56 107 THR A C 1
ATOM 840 O O . THR A 1 107 ? -13.263 2.537 18.693 1.00 96.56 107 THR A O 1
ATOM 843 N N . TYR A 1 108 ? -12.617 0.689 17.568 1.00 96.25 108 TYR A N 1
ATOM 844 C CA . TYR A 1 108 ? -13.827 0.465 16.792 1.00 96.25 108 TYR A CA 1
ATOM 845 C C . TYR A 1 108 ? -14.363 -0.924 17.123 1.00 96.25 108 TYR A C 1
ATOM 847 O O . TYR A 1 108 ? -13.630 -1.907 17.043 1.00 96.25 108 TYR A O 1
ATOM 855 N N . THR A 1 109 ? -15.637 -1.002 17.490 1.00 96.00 109 THR A N 1
ATOM 856 C CA . THR A 1 109 ? -16.338 -2.271 17.705 1.00 96.00 109 THR A CA 1
ATOM 857 C C . THR A 1 109 ? -17.260 -2.500 16.523 1.00 96.00 109 THR A C 1
ATOM 859 O O . THR A 1 109 ? -18.079 -1.636 16.202 1.00 96.00 109 THR A O 1
ATOM 862 N N . LEU A 1 110 ? -17.100 -3.638 15.859 1.00 95.31 110 LEU A N 1
ATOM 863 C CA . LEU A 1 110 ? -17.897 -4.025 14.709 1.00 95.31 110 LEU A CA 1
ATOM 864 C C . LEU A 1 110 ? -18.845 -5.154 15.109 1.00 95.31 110 LEU A C 1
ATOM 866 O O . LEU A 1 110 ? -18.440 -6.116 15.753 1.00 95.31 110 LEU A O 1
ATOM 870 N N . GLU A 1 111 ? -20.107 -5.033 14.704 1.00 94.44 111 GLU A N 1
ATOM 871 C CA . GLU A 1 111 ? -21.149 -6.051 14.903 1.00 94.44 111 GLU A CA 1
ATOM 872 C C . GLU A 1 111 ? -20.999 -7.182 13.867 1.00 94.44 111 GLU A C 1
ATOM 874 O O . GLU A 1 111 ? -21.893 -7.423 13.060 1.00 94.44 111 GLU A O 1
ATOM 879 N N . LEU A 1 112 ? -19.810 -7.780 13.822 1.00 93.44 112 LEU A N 1
ATOM 880 C CA . LEU A 1 112 ? -19.422 -8.881 12.942 1.00 93.44 112 LEU A CA 1
ATOM 881 C C . LEU A 1 112 ? -18.285 -9.671 13.596 1.00 93.44 112 LEU A C 1
ATOM 883 O O . LEU A 1 112 ? -17.407 -9.080 14.239 1.00 93.44 112 LEU A O 1
ATOM 887 N N . ASP A 1 113 ? -18.298 -10.986 13.409 1.00 92.44 113 ASP A N 1
ATOM 888 C CA . ASP A 1 113 ? -17.257 -11.887 13.902 1.00 92.44 113 ASP A CA 1
ATOM 889 C C . ASP A 1 113 ? -15.965 -11.754 13.070 1.00 92.44 113 ASP A C 1
ATOM 891 O O . ASP A 1 113 ? -15.948 -11.142 11.990 1.00 92.44 113 ASP A O 1
ATOM 895 N N . LYS A 1 114 ? -14.849 -12.298 13.566 1.00 91.31 114 LYS A N 1
ATOM 896 C CA . LYS A 1 114 ? -13.558 -12.189 12.863 1.00 91.31 114 LYS A CA 1
ATOM 897 C C . LYS A 1 114 ? -13.549 -12.894 11.510 1.00 91.31 114 LYS A C 1
ATOM 899 O O . LYS A 1 114 ? -12.832 -12.469 10.602 1.00 91.31 114 LYS A O 1
ATOM 904 N N . THR A 1 115 ? -14.316 -13.968 11.360 1.00 90.19 115 THR A N 1
ATOM 905 C CA . THR A 1 115 ? -14.384 -14.714 10.100 1.00 90.19 115 THR A CA 1
ATOM 906 C C . THR A 1 115 ? -15.047 -13.858 9.026 1.00 90.19 115 THR A C 1
ATOM 908 O O . THR A 1 115 ? -14.519 -13.729 7.919 1.00 90.19 115 THR A O 1
ATOM 911 N N . GLU A 1 116 ? -16.161 -13.210 9.359 1.00 91.12 116 GLU A N 1
ATOM 912 C CA . GLU A 1 116 ? -16.852 -12.268 8.488 1.00 91.12 116 GLU A CA 1
ATOM 913 C C . GLU A 1 116 ? -15.982 -11.032 8.217 1.00 91.12 116 GLU A C 1
ATOM 915 O O . GLU A 1 116 ? -15.909 -10.572 7.076 1.00 91.12 116 GLU A O 1
ATOM 920 N N . PHE A 1 117 ? -15.273 -10.525 9.233 1.00 92.88 117 PHE A N 1
ATOM 921 C CA . PHE A 1 117 ? -14.325 -9.417 9.094 1.00 92.88 117 PHE A CA 1
ATOM 922 C C . PHE A 1 117 ? -13.269 -9.700 8.024 1.00 92.88 117 PHE A C 1
ATOM 924 O O . PHE A 1 117 ? -13.166 -8.958 7.044 1.00 92.88 117 PHE A O 1
ATOM 931 N N . PHE A 1 118 ? -12.500 -10.780 8.186 1.00 90.88 118 PHE A N 1
ATOM 932 C CA . PHE A 1 118 ? -11.427 -11.123 7.255 1.00 90.88 118 PHE A CA 1
ATOM 933 C C . PHE A 1 118 ? -11.964 -11.595 5.904 1.00 90.88 118 PHE A C 1
ATOM 935 O O . PHE A 1 118 ? -11.324 -11.338 4.889 1.00 90.88 118 PHE A O 1
ATOM 942 N N . GLY A 1 119 ? -13.164 -12.183 5.858 1.00 88.81 119 GLY A N 1
ATOM 943 C CA . GLY A 1 119 ? -13.843 -12.536 4.610 1.00 88.81 119 GLY A CA 1
ATOM 944 C C . GLY A 1 119 ? -14.228 -11.332 3.741 1.00 88.81 119 GLY A C 1
ATOM 945 O O . GLY A 1 119 ? -14.392 -11.481 2.529 1.00 88.81 119 GLY A O 1
ATOM 946 N N . LYS A 1 120 ? -14.349 -10.131 4.325 1.00 90.69 120 LYS A N 1
ATOM 947 C CA . LYS A 1 120 ? -14.579 -8.871 3.589 1.00 90.69 120 LYS A CA 1
ATOM 948 C C . LYS A 1 120 ? -13.290 -8.158 3.176 1.00 90.69 120 LYS A C 1
ATOM 950 O O . LYS A 1 120 ? -13.355 -7.178 2.432 1.00 90.69 120 LYS A O 1
ATOM 955 N N . LEU A 1 121 ? -12.137 -8.621 3.649 1.00 90.81 121 LEU A N 1
ATOM 956 C CA . LEU A 1 121 ? -10.831 -8.050 3.348 1.00 90.81 121 LEU A CA 1
ATOM 957 C C . LEU A 1 121 ? -10.056 -8.940 2.377 1.00 90.81 121 LEU A C 1
ATOM 959 O O . LEU A 1 121 ? -10.330 -10.126 2.221 1.00 90.81 121 LEU A O 1
ATOM 963 N N . GLN A 1 122 ? -9.056 -8.361 1.723 1.00 89.69 122 GLN A N 1
ATOM 964 C CA . GLN A 1 122 ? -8.148 -9.098 0.854 1.00 89.69 122 GLN A CA 1
ATOM 965 C C . GLN A 1 122 ? -6.826 -9.358 1.588 1.00 89.69 122 GLN A C 1
ATOM 967 O O . GLN A 1 122 ? -6.242 -8.433 2.153 1.00 89.69 122 GLN A O 1
ATOM 972 N N . PRO A 1 123 ? -6.309 -10.591 1.601 1.00 87.31 123 PRO A N 1
ATOM 973 C CA . PRO A 1 123 ? -4.990 -10.843 2.162 1.00 87.31 123 PRO A CA 1
ATOM 974 C C . PRO A 1 123 ? -3.930 -10.140 1.298 1.00 87.31 123 PRO A C 1
ATOM 976 O O . PRO A 1 123 ? -3.951 -10.241 0.070 1.00 87.31 123 PRO A O 1
ATOM 979 N N . GLY A 1 124 ? -2.996 -9.418 1.922 1.00 80.75 124 GLY A N 1
ATOM 980 C CA . GLY A 1 124 ? -1.916 -8.736 1.197 1.00 80.75 124 GLY A CA 1
ATOM 981 C C . GLY A 1 124 ? -0.909 -9.708 0.570 1.00 80.75 124 GLY A C 1
ATOM 982 O O . GLY A 1 124 ? -0.287 -9.389 -0.442 1.00 80.75 124 GLY A O 1
ATOM 983 N N . TYR A 1 125 ? -0.791 -10.916 1.129 1.00 70.56 125 TYR A N 1
ATOM 984 C CA . TYR A 1 125 ? -0.018 -12.030 0.580 1.00 70.56 125 TYR A CA 1
ATOM 985 C C . TYR A 1 125 ? -0.818 -13.326 0.653 1.00 70.56 125 TYR A C 1
ATOM 987 O O . TYR A 1 125 ? -1.548 -13.559 1.610 1.00 70.56 125 TYR A O 1
ATOM 995 N N . LEU A 1 126 ? -0.584 -14.236 -0.297 1.00 64.44 126 LEU A N 1
ATOM 996 C CA . LEU A 1 126 ? -1.202 -15.571 -0.309 1.00 64.44 126 LEU A CA 1
ATOM 997 C C . LEU A 1 126 ? -0.969 -16.358 0.996 1.00 64.44 126 LEU A C 1
ATOM 999 O O . LEU A 1 126 ? -1.822 -17.128 1.410 1.00 64.44 126 LEU A O 1
ATOM 1003 N N . LEU A 1 127 ? 0.178 -16.158 1.655 1.00 60.81 127 LEU A N 1
ATOM 1004 C CA . LEU A 1 127 ? 0.519 -16.814 2.927 1.00 60.81 127 LEU A CA 1
ATOM 1005 C C . LEU A 1 127 ? -0.111 -16.134 4.151 1.00 60.81 127 LEU A C 1
ATOM 1007 O O . LEU A 1 127 ? -0.165 -16.733 5.224 1.00 60.81 127 LEU A O 1
ATOM 1011 N N . SER A 1 128 ? -0.583 -14.896 4.002 1.00 59.81 128 SER A N 1
ATOM 1012 C CA . SER A 1 128 ? -1.332 -14.193 5.044 1.00 59.81 128 SER A CA 1
ATOM 1013 C C . SER A 1 128 ? -2.774 -14.682 5.147 1.00 59.81 128 SER A C 1
ATOM 1015 O O . SER A 1 128 ? -3.429 -14.363 6.127 1.00 59.81 128 SER A O 1
ATOM 1017 N N . ASP A 1 129 ? -3.249 -15.494 4.200 1.00 62.38 129 ASP A N 1
ATOM 1018 C CA . ASP A 1 129 ? -4.582 -16.105 4.201 1.00 62.38 129 ASP A CA 1
ATOM 1019 C C . ASP A 1 129 ? -4.600 -17.474 4.903 1.00 62.38 129 ASP A C 1
ATOM 1021 O O . ASP A 1 129 ? -5.065 -18.483 4.376 1.00 62.38 129 ASP A O 1
ATOM 1025 N N . THR A 1 130 ? -4.028 -17.548 6.105 1.00 65.25 130 THR A N 1
ATOM 1026 C CA . THR A 1 130 ? -4.212 -18.713 6.979 1.00 65.25 130 THR A CA 1
ATOM 1027 C C . THR A 1 130 ? -5.272 -18.359 8.007 1.00 65.25 130 THR A C 1
ATOM 1029 O O . THR A 1 130 ? -4.968 -17.805 9.062 1.00 65.25 130 THR A O 1
ATOM 1032 N N . ILE A 1 131 ? -6.534 -18.656 7.672 1.00 64.06 131 ILE A N 1
ATOM 1033 C CA . ILE A 1 131 ? -7.720 -18.342 8.491 1.00 64.06 131 ILE A CA 1
ATOM 1034 C C . ILE A 1 131 ? -7.468 -18.658 9.973 1.00 64.06 131 ILE A C 1
ATOM 1036 O O . ILE A 1 131 ? -7.678 -17.797 10.818 1.00 64.06 131 ILE A O 1
ATOM 1040 N N . GLU A 1 132 ? -6.908 -19.827 10.295 1.00 73.62 132 GLU A N 1
ATOM 1041 C CA . GLU A 1 132 ? -6.624 -20.234 11.680 1.00 73.62 132 GLU A CA 1
ATOM 1042 C C . GLU A 1 132 ? -5.721 -19.257 12.452 1.00 73.62 132 GLU A C 1
ATOM 1044 O O . GLU A 1 132 ? -5.975 -18.988 13.623 1.00 73.62 132 GLU A O 1
ATOM 1049 N N . LEU A 1 133 ? -4.693 -18.689 11.813 1.00 73.69 133 LEU A N 1
ATOM 1050 C CA . LEU A 1 133 ? -3.784 -17.731 12.453 1.00 73.69 133 LEU A CA 1
ATOM 1051 C C . LEU A 1 133 ? -4.374 -16.318 12.511 1.00 73.69 133 LEU A C 1
ATOM 1053 O O . LEU A 1 133 ? -4.028 -15.547 13.406 1.00 73.69 133 LEU A O 1
ATOM 1057 N N . ASN A 1 134 ? -5.267 -15.978 11.581 1.00 78.56 134 ASN A N 1
ATOM 1058 C CA . ASN A 1 134 ? -5.940 -14.679 11.553 1.00 78.56 134 ASN A CA 1
ATOM 1059 C C . ASN A 1 134 ? -7.081 -14.584 12.571 1.00 78.56 134 ASN A C 1
ATOM 1061 O O . ASN A 1 134 ? -7.383 -13.494 13.050 1.00 78.56 134 ASN A O 1
ATOM 1065 N N . LEU A 1 135 ? -7.684 -15.713 12.950 1.00 83.25 135 LEU A N 1
ATOM 1066 C CA . LEU A 1 135 ? -8.701 -15.749 14.002 1.00 83.25 135 LEU A CA 1
ATOM 1067 C C . LEU A 1 135 ? -8.105 -15.508 15.399 1.00 83.25 135 LEU A C 1
ATOM 1069 O O . LEU A 1 135 ? -8.795 -15.009 16.287 1.00 83.25 135 LEU A O 1
ATOM 1073 N N . VAL A 1 136 ? -6.807 -15.751 15.595 1.00 87.19 136 VAL A N 1
ATOM 1074 C CA . VAL A 1 136 ? -6.126 -15.462 16.865 1.00 87.19 136 VAL A CA 1
ATOM 1075 C C . VAL A 1 136 ? -5.968 -13.953 17.071 1.00 87.19 136 VAL A C 1
ATOM 1077 O O . VAL A 1 136 ? -5.607 -13.207 16.162 1.00 87.19 136 VAL A O 1
ATOM 1080 N N . ASP A 1 137 ? -6.232 -13.491 18.293 1.00 90.69 137 ASP A N 1
ATOM 1081 C CA . ASP A 1 137 ? -5.980 -12.115 18.731 1.00 90.69 137 ASP A CA 1
ATOM 1082 C C . ASP A 1 137 ? -4.526 -11.713 18.472 1.00 90.69 137 ASP A C 1
ATOM 1084 O O . ASP A 1 137 ? -3.583 -12.323 18.985 1.00 90.69 137 ASP A O 1
ATOM 1088 N N . SER A 1 138 ? -4.335 -10.699 17.629 1.00 92.06 138 SER A N 1
ATOM 1089 C CA . SER A 1 138 ? -3.003 -10.316 17.181 1.00 92.06 138 SER A CA 1
ATOM 1090 C C . SER A 1 138 ? -2.943 -8.899 16.631 1.00 92.06 138 SER A C 1
ATOM 1092 O O . SER A 1 138 ? -3.949 -8.206 16.474 1.00 92.06 138 SER A O 1
ATOM 1094 N N . LEU A 1 139 ? -1.720 -8.493 16.304 1.00 94.31 139 LEU A N 1
ATOM 1095 C CA . LEU A 1 139 ? -1.446 -7.279 15.558 1.00 94.31 139 LEU A CA 1
ATOM 1096 C C . LEU A 1 139 ? -1.553 -7.546 14.058 1.00 94.31 139 LEU A C 1
ATOM 1098 O O . LEU A 1 139 ? -1.011 -8.523 13.535 1.00 94.31 139 LEU A O 1
ATOM 1102 N N . PHE A 1 140 ? -2.208 -6.626 13.366 1.00 94.00 140 PHE A N 1
ATOM 1103 C CA . PHE A 1 140 ? -2.439 -6.673 11.938 1.00 94.00 140 PHE A CA 1
ATOM 1104 C C . PHE A 1 140 ? -2.029 -5.364 11.285 1.00 94.00 140 PHE A C 1
ATOM 1106 O O . PHE A 1 140 ? -2.273 -4.264 11.777 1.00 94.00 140 PHE A O 1
ATOM 1113 N N . TYR A 1 141 ? -1.422 -5.538 10.131 1.00 94.75 141 TYR A N 1
ATOM 1114 C CA . TYR A 1 141 ? -1.093 -4.529 9.154 1.00 94.75 141 TYR A CA 1
ATOM 1115 C C . TYR A 1 141 ? -2.300 -4.342 8.239 1.00 94.75 141 TYR A C 1
ATOM 1117 O O . TYR A 1 141 ? -2.680 -5.273 7.533 1.00 94.75 141 TYR A O 1
ATOM 1125 N N . LEU A 1 142 ? -2.915 -3.165 8.273 1.00 95.56 142 LEU A N 1
ATOM 1126 C CA . LEU A 1 142 ? -4.103 -2.798 7.511 1.00 95.56 142 LEU A CA 1
ATOM 1127 C C . LEU A 1 142 ? -3.751 -1.766 6.442 1.00 95.56 142 LEU A C 1
ATOM 1129 O O . LEU A 1 142 ? -3.007 -0.819 6.706 1.00 95.56 142 LEU A O 1
ATOM 1133 N N . TYR A 1 143 ? -4.326 -1.935 5.253 1.00 94.81 143 TYR A N 1
ATOM 1134 C CA . TYR A 1 143 ? -4.088 -1.066 4.105 1.00 94.81 143 TYR A CA 1
ATOM 1135 C C . TYR A 1 143 ? -5.408 -0.575 3.521 1.00 94.81 143 TYR A C 1
ATOM 1137 O O . TYR A 1 143 ? -6.324 -1.367 3.280 1.00 94.81 143 TYR A O 1
ATOM 1145 N N . TYR A 1 144 ? -5.487 0.727 3.264 1.00 95.00 144 TYR A N 1
ATOM 1146 C CA . TYR A 1 144 ? -6.633 1.366 2.619 1.00 95.00 144 TYR A CA 1
ATOM 1147 C C . TYR A 1 144 ? -6.217 2.636 1.890 1.00 95.00 144 TYR A C 1
ATOM 1149 O O . TYR A 1 144 ? -5.164 3.204 2.158 1.00 95.00 144 TYR A O 1
ATOM 1157 N N . TYR A 1 145 ? -7.064 3.097 0.977 1.00 93.56 145 TYR A N 1
ATOM 1158 C CA . TYR A 1 145 ? -6.830 4.319 0.220 1.00 93.56 145 TYR A CA 1
ATOM 1159 C C . TYR A 1 145 ? -7.645 5.482 0.785 1.00 93.56 145 TYR A C 1
ATOM 1161 O O . TYR A 1 145 ? -8.825 5.318 1.094 1.00 93.56 145 TYR A O 1
ATOM 1169 N N . VAL A 1 146 ? -7.033 6.664 0.869 1.00 92.69 146 VAL A N 1
ATOM 1170 C CA . VAL A 1 146 ? -7.682 7.918 1.267 1.00 92.69 146 VAL A CA 1
ATOM 1171 C C . VAL A 1 146 ? -7.772 8.838 0.048 1.00 92.69 146 VAL A C 1
ATOM 1173 O O . VAL A 1 146 ? -6.769 9.447 -0.333 1.00 92.69 146 VAL A O 1
ATOM 1176 N N . PRO A 1 147 ? -8.962 8.980 -0.564 1.00 90.25 147 PRO A N 1
ATOM 1177 C CA . PRO A 1 147 ? -9.160 9.844 -1.725 1.0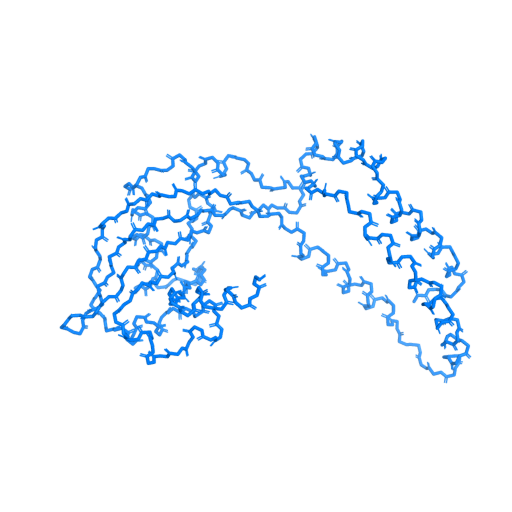0 90.25 147 PRO A CA 1
ATOM 1178 C C . PRO A 1 147 ? -8.830 11.318 -1.469 1.00 90.25 147 PRO A C 1
ATOM 1180 O O . PRO A 1 147 ? -8.289 11.968 -2.358 1.00 90.25 147 PRO A O 1
ATOM 1183 N N . ASP A 1 148 ? -9.111 11.828 -0.263 1.00 89.25 148 ASP A N 1
ATOM 1184 C CA . ASP A 1 148 ? -8.958 13.255 0.078 1.00 89.25 148 ASP A CA 1
ATOM 1185 C C . ASP A 1 148 ? -7.507 13.750 -0.033 1.00 89.25 148 ASP A C 1
ATOM 1187 O O . ASP A 1 148 ? -7.274 14.895 -0.408 1.00 89.25 148 ASP A O 1
ATOM 1191 N N . ILE A 1 149 ? -6.540 12.877 0.261 1.00 89.12 149 ILE A N 1
ATOM 1192 C CA . ILE A 1 149 ? -5.094 13.165 0.193 1.00 89.12 149 ILE A CA 1
ATOM 1193 C C . ILE A 1 149 ? -4.375 12.279 -0.833 1.00 89.12 149 ILE A C 1
ATOM 1195 O O . ILE A 1 149 ? -3.151 12.197 -0.849 1.00 89.12 149 ILE A O 1
ATOM 1199 N N . ARG A 1 150 ? -5.146 11.570 -1.668 1.00 89.38 150 ARG A N 1
ATOM 1200 C CA . ARG A 1 150 ? -4.676 10.662 -2.724 1.00 89.38 150 ARG A CA 1
ATOM 1201 C C . ARG A 1 150 ? -3.601 9.654 -2.277 1.00 89.38 150 ARG A C 1
ATOM 1203 O O . ARG A 1 150 ? -2.762 9.263 -3.089 1.00 89.38 150 ARG A O 1
ATOM 1210 N N . ALA A 1 151 ? -3.665 9.174 -1.035 1.00 91.25 151 ALA A N 1
ATOM 1211 C CA . ALA A 1 151 ? -2.628 8.326 -0.444 1.00 91.25 151 ALA A CA 1
ATOM 1212 C C . ALA A 1 151 ? -3.128 6.926 -0.069 1.00 91.25 151 ALA A C 1
ATOM 1214 O O . ALA A 1 151 ? -4.245 6.755 0.422 1.00 91.25 151 ALA A O 1
ATOM 1215 N N . ASP A 1 152 ? -2.274 5.927 -0.272 1.00 92.75 152 ASP A N 1
ATOM 1216 C CA . ASP A 1 152 ? -2.420 4.596 0.307 1.00 92.75 152 ASP A CA 1
ATOM 1217 C C . ASP A 1 152 ? -1.850 4.623 1.733 1.00 92.75 152 ASP A C 1
ATOM 1219 O O . ASP A 1 152 ? -0.687 4.963 1.947 1.00 92.75 152 ASP A O 1
ATOM 1223 N N . MET A 1 153 ? -2.679 4.289 2.713 1.00 94.44 153 MET A N 1
ATOM 1224 C CA . MET A 1 153 ? -2.354 4.346 4.133 1.00 94.44 153 MET A CA 1
ATOM 1225 C C . MET A 1 153 ? -2.001 2.967 4.662 1.00 94.44 153 MET A C 1
ATOM 1227 O O . MET A 1 153 ? -2.678 1.982 4.355 1.00 94.44 153 MET A O 1
ATOM 1231 N N . PHE A 1 154 ? -0.979 2.926 5.511 1.00 94.38 154 PHE A N 1
ATOM 1232 C CA . PHE A 1 154 ? -0.522 1.722 6.177 1.00 94.38 154 PHE A CA 1
ATOM 1233 C C . PHE A 1 154 ? -0.611 1.865 7.694 1.00 94.38 154 PHE A C 1
ATOM 1235 O O . PHE A 1 154 ? 0.018 2.744 8.290 1.00 94.38 154 PHE A O 1
ATOM 1242 N N . VAL A 1 155 ? -1.410 1.007 8.326 1.00 96.00 155 VAL A N 1
ATOM 1243 C CA . VAL A 1 155 ? -1.780 1.144 9.739 1.00 96.00 155 VAL A CA 1
ATOM 1244 C C . VAL A 1 155 ? -1.575 -0.162 10.478 1.00 96.00 155 VAL A C 1
ATOM 1246 O O . VAL A 1 155 ? -1.922 -1.233 9.991 1.00 96.00 155 VAL A O 1
ATOM 1249 N N . LEU A 1 156 ? -1.033 -0.064 11.681 1.00 97.25 156 LEU A N 1
ATOM 1250 C CA . LEU A 1 156 ? -0.945 -1.149 12.635 1.00 97.25 156 LEU A CA 1
ATOM 1251 C C . LEU A 1 156 ? -2.140 -1.086 13.586 1.00 97.25 156 LEU A C 1
ATOM 1253 O O . LEU A 1 156 ? -2.401 -0.049 14.200 1.00 97.25 156 LEU A O 1
ATOM 1257 N N . ALA A 1 157 ? -2.856 -2.196 13.720 1.00 97.06 157 ALA A N 1
ATOM 1258 C CA . ALA A 1 157 ? -3.987 -2.318 14.625 1.00 97.06 157 ALA A CA 1
ATOM 1259 C C . ALA A 1 157 ? -3.969 -3.665 15.350 1.00 97.06 157 ALA A C 1
ATOM 1261 O O . ALA A 1 157 ? -3.609 -4.691 14.778 1.00 97.06 157 ALA A O 1
ATOM 1262 N N . ASN A 1 158 ? -4.393 -3.671 16.608 1.00 96.94 158 ASN A N 1
ATOM 1263 C CA . ASN A 1 158 ? -4.692 -4.890 17.343 1.00 96.94 158 ASN A CA 1
ATOM 1264 C C . ASN A 1 158 ? -6.138 -5.299 17.057 1.00 96.94 158 ASN A C 1
ATOM 1266 O O . ASN A 1 158 ? -7.049 -4.497 17.282 1.00 96.94 158 ASN A O 1
ATOM 1270 N N . ILE A 1 159 ? -6.340 -6.523 16.573 1.00 95.69 159 ILE A N 1
ATOM 1271 C CA . ILE A 1 159 ? -7.661 -7.044 16.215 1.00 95.69 159 ILE A CA 1
ATOM 1272 C C . ILE A 1 159 ? -7.980 -8.226 17.118 1.00 95.69 159 ILE A C 1
ATOM 1274 O O . ILE A 1 159 ? -7.323 -9.272 17.071 1.00 95.69 159 ILE A O 1
ATOM 1278 N N . THR A 1 160 ? -9.008 -8.044 17.937 1.00 94.88 160 THR A N 1
ATOM 1279 C CA . THR A 1 160 ? -9.464 -9.020 18.926 1.00 94.88 160 THR A CA 1
ATOM 1280 C C . THR A 1 160 ? -10.933 -9.350 18.717 1.00 94.88 160 THR A C 1
ATOM 1282 O O . THR A 1 160 ? -11.649 -8.607 18.047 1.00 94.88 160 THR A O 1
ATOM 1285 N N . GLU A 1 161 ? -11.385 -10.468 19.268 1.00 93.06 161 GLU A N 1
ATOM 1286 C CA . GLU A 1 161 ? -12.791 -10.874 19.221 1.00 93.06 161 GLU A CA 1
ATOM 1287 C C . GLU A 1 161 ? -13.354 -10.990 20.633 1.00 93.06 161 GLU A C 1
ATOM 1289 O O . GLU A 1 161 ? -12.734 -11.583 21.514 1.00 93.06 161 GLU A O 1
ATOM 1294 N N . GLN A 1 162 ? -14.519 -10.393 20.863 1.00 92.06 162 GLN A N 1
ATOM 1295 C CA . GLN A 1 162 ? -15.218 -10.465 22.139 1.00 92.06 162 GLN A CA 1
ATOM 1296 C C . GLN A 1 162 ? -16.720 -10.547 21.884 1.00 92.06 162 GLN A C 1
ATOM 1298 O O . GLN A 1 162 ? -17.262 -9.688 21.196 1.00 92.06 162 GLN A O 1
ATOM 1303 N N . ASP A 1 163 ? -17.388 -11.547 22.462 1.00 89.50 163 ASP A N 1
ATOM 1304 C CA . ASP A 1 163 ? -18.841 -11.745 22.343 1.00 89.50 163 ASP A CA 1
ATOM 1305 C C . ASP A 1 163 ? -19.335 -11.733 20.878 1.00 89.50 163 ASP A C 1
ATOM 1307 O O . ASP A 1 163 ? -20.296 -11.038 20.551 1.00 89.50 163 ASP A O 1
ATOM 1311 N N . ASP A 1 164 ? -18.638 -12.460 19.992 1.00 89.81 164 ASP A N 1
ATOM 1312 C CA . ASP A 1 164 ? -18.882 -12.523 18.536 1.00 89.81 164 ASP A CA 1
ATOM 1313 C C . ASP A 1 164 ? -18.779 -11.162 17.814 1.00 89.81 164 ASP A C 1
ATOM 1315 O O . ASP A 1 164 ? -19.344 -10.949 16.738 1.00 89.81 164 ASP A O 1
ATOM 1319 N N . LYS A 1 165 ? -18.048 -10.212 18.409 1.00 93.69 165 LYS A N 1
ATOM 1320 C CA . LYS A 1 165 ? -17.766 -8.893 17.835 1.00 93.69 165 LYS A CA 1
ATOM 1321 C C . LYS A 1 165 ? -16.279 -8.691 17.634 1.00 93.69 165 LYS A C 1
ATOM 1323 O O . LYS A 1 165 ? -15.469 -8.876 18.545 1.00 93.69 165 LYS A O 1
ATOM 1328 N N . THR A 1 166 ? -15.928 -8.196 16.456 1.00 95.81 166 THR A N 1
ATOM 1329 C CA . THR A 1 166 ? -14.564 -7.795 16.133 1.00 95.81 166 THR A CA 1
ATOM 1330 C C . THR A 1 166 ? -14.275 -6.419 16.719 1.00 95.81 166 THR A C 1
ATOM 1332 O O . THR A 1 166 ? -14.960 -5.433 16.432 1.00 95.81 166 THR A O 1
ATOM 1335 N N . ILE A 1 167 ? -13.222 -6.335 17.523 1.00 96.75 167 ILE A N 1
ATOM 1336 C CA . ILE A 1 167 ? -12.714 -5.097 18.102 1.00 96.75 167 ILE A CA 1
ATOM 1337 C C . ILE A 1 167 ? -11.400 -4.753 17.408 1.00 96.75 167 ILE A C 1
ATOM 1339 O O . ILE A 1 167 ? -10.442 -5.522 17.439 1.00 96.75 167 ILE A O 1
ATOM 1343 N N . ILE A 1 168 ? -11.345 -3.566 16.811 1.00 97.06 168 ILE A N 1
ATOM 1344 C CA . ILE A 1 168 ? -10.155 -3.022 16.158 1.00 97.06 168 ILE A CA 1
ATOM 1345 C C . ILE A 1 168 ? -9.652 -1.867 17.010 1.00 97.06 168 ILE A C 1
ATOM 1347 O O . ILE A 1 168 ? -10.287 -0.813 17.074 1.00 97.06 168 ILE A O 1
ATOM 1351 N N . ARG A 1 169 ? -8.502 -2.046 17.653 1.00 97.31 169 ARG A N 1
ATOM 1352 C CA . ARG A 1 169 ? -7.802 -0.973 18.359 1.00 97.31 169 ARG A CA 1
ATOM 1353 C C . ARG A 1 169 ? -6.620 -0.520 17.519 1.00 97.31 169 ARG A C 1
ATOM 1355 O O . ARG A 1 169 ? -5.683 -1.290 17.323 1.00 97.31 169 ARG A O 1
ATOM 1362 N N . LEU A 1 170 ? -6.661 0.719 17.041 1.00 96.81 170 LEU A N 1
ATOM 1363 C CA . LEU A 1 170 ? -5.526 1.317 16.346 1.00 96.81 170 LEU A CA 1
ATOM 1364 C C . LEU A 1 170 ? -4.323 1.378 17.286 1.00 96.81 170 LEU A C 1
ATOM 1366 O O . LEU A 1 170 ? -4.497 1.683 18.464 1.00 96.81 170 LEU A O 1
ATOM 1370 N N . ASP A 1 171 ? -3.146 1.068 16.750 1.00 95.00 171 ASP A N 1
ATOM 1371 C CA . ASP A 1 171 ? -1.863 1.172 17.443 1.00 95.00 171 ASP A CA 1
ATOM 1372 C C . ASP A 1 171 ? -1.077 2.337 16.836 1.00 95.00 171 ASP A C 1
ATOM 1374 O O . ASP A 1 171 ? -1.014 3.404 17.434 1.00 95.00 171 ASP A O 1
ATOM 1378 N N . ASN A 1 172 ? -0.616 2.215 15.585 1.00 94.44 172 ASN A N 1
ATOM 1379 C CA . ASN A 1 172 ? 0.150 3.265 14.905 1.00 94.44 172 ASN A CA 1
ATOM 1380 C C . ASN A 1 172 ? -0.245 3.418 13.429 1.00 94.44 172 ASN A C 1
ATOM 1382 O O . ASN A 1 172 ? -0.339 2.434 12.698 1.00 94.44 172 ASN A O 1
ATOM 1386 N N . PHE A 1 173 ? -0.352 4.655 12.947 1.00 93.81 173 PHE A N 1
ATOM 1387 C CA . PHE A 1 173 ? -0.253 4.961 11.519 1.00 93.81 173 PHE A CA 1
ATOM 1388 C C . PHE A 1 173 ? 1.230 4.961 11.137 1.00 93.81 173 PHE A C 1
ATOM 1390 O O . PHE A 1 173 ? 2.012 5.753 11.667 1.00 93.81 173 PHE A O 1
ATOM 1397 N N . LEU A 1 174 ? 1.627 4.036 10.265 1.00 92.94 174 LEU A N 1
ATOM 1398 C CA . LEU A 1 174 ? 3.029 3.773 9.950 1.00 92.94 174 LEU A CA 1
ATOM 1399 C C . LEU A 1 174 ? 3.502 4.657 8.802 1.00 92.94 174 LEU A C 1
ATOM 1401 O O . LEU A 1 174 ? 4.411 5.465 8.984 1.00 92.94 174 LEU A O 1
ATOM 1405 N N . THR A 1 175 ? 2.862 4.526 7.641 1.00 92.25 175 THR A N 1
ATOM 1406 C CA . THR A 1 175 ? 3.234 5.253 6.426 1.00 92.25 175 THR A CA 1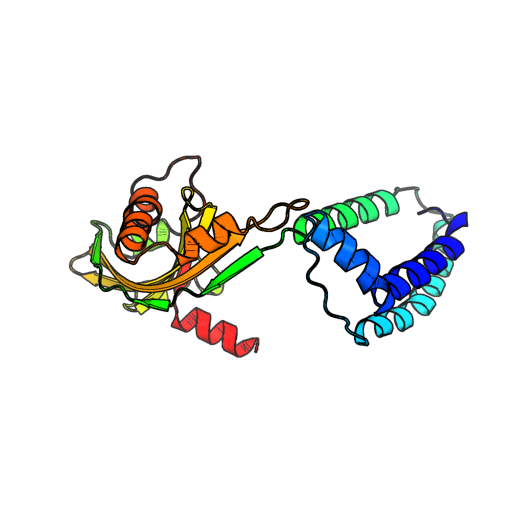
ATOM 1407 C C . THR A 1 175 ? 2.006 5.679 5.629 1.00 92.25 175 THR A C 1
ATOM 1409 O O . THR A 1 175 ? 0.943 5.056 5.702 1.00 92.25 175 THR A O 1
ATOM 1412 N N . GLY A 1 176 ? 2.165 6.747 4.852 1.00 90.38 176 GLY A N 1
ATOM 1413 C CA . GLY A 1 176 ? 1.252 7.106 3.772 1.00 90.38 176 GLY A CA 1
ATOM 1414 C C . GLY A 1 176 ? 2.032 7.233 2.468 1.00 90.38 176 GLY A C 1
ATOM 1415 O O . GLY A 1 176 ? 3.046 7.928 2.411 1.00 90.38 176 GLY A O 1
ATOM 1416 N N . SER A 1 177 ? 1.590 6.533 1.429 1.00 88.69 177 SER A N 1
ATOM 1417 C CA . SER A 1 177 ? 2.263 6.483 0.133 1.00 88.69 177 SER A CA 1
ATOM 1418 C C . SER A 1 177 ? 1.421 7.147 -0.942 1.00 88.69 177 SER A C 1
ATOM 1420 O O . SER A 1 177 ? 0.263 6.789 -1.148 1.00 88.69 177 SER A O 1
ATOM 1422 N N . VAL A 1 178 ? 2.021 8.072 -1.683 1.00 88.50 178 VAL A N 1
ATOM 1423 C CA . VAL A 1 178 ? 1.393 8.723 -2.832 1.00 88.50 178 VAL A CA 1
ATOM 1424 C C . VAL A 1 178 ? 1.975 8.127 -4.107 1.00 88.50 178 VAL A C 1
ATOM 1426 O O . VAL A 1 178 ? 3.193 8.004 -4.269 1.00 88.50 178 VAL A O 1
ATOM 1429 N N . THR A 1 179 ? 1.091 7.732 -5.021 1.00 83.31 179 THR A N 1
ATOM 1430 C CA . THR A 1 179 ? 1.485 7.266 -6.353 1.00 83.31 179 THR A CA 1
ATOM 1431 C C . THR A 1 179 ? 1.370 8.421 -7.337 1.00 83.31 179 THR A C 1
ATOM 1433 O O . THR A 1 179 ? 0.283 8.950 -7.561 1.00 83.31 179 THR A O 1
ATOM 1436 N N . GLY A 1 180 ? 2.498 8.796 -7.926 1.00 77.12 180 GLY A N 1
ATOM 1437 C CA . GLY A 1 180 ? 2.601 9.843 -8.925 1.00 77.12 180 GLY A CA 1
ATOM 1438 C C . GLY A 1 180 ? 2.173 9.401 -10.320 1.00 77.12 180 GLY A C 1
ATOM 1439 O O . GLY A 1 180 ? 1.928 8.221 -10.586 1.00 77.12 180 GLY A O 1
ATOM 1440 N N . SER A 1 181 ? 2.115 10.362 -11.239 1.00 73.50 181 SER A N 1
ATOM 1441 C CA . SER A 1 181 ? 1.886 10.077 -12.654 1.00 73.50 181 SER A CA 1
ATOM 1442 C C . SER A 1 181 ? 3.202 9.805 -13.385 1.00 73.50 181 SER A C 1
ATOM 1444 O O . SER A 1 181 ? 4.273 10.248 -12.973 1.00 73.50 181 SER A O 1
ATOM 1446 N N . LEU A 1 182 ? 3.111 9.108 -14.520 1.00 64.69 182 LEU A N 1
ATOM 1447 C CA . LEU A 1 182 ? 4.262 8.754 -15.355 1.00 64.69 182 LEU A CA 1
ATOM 1448 C C . LEU A 1 182 ? 5.095 9.970 -15.807 1.00 64.69 182 LEU A C 1
ATOM 1450 O O . LEU A 1 182 ? 6.303 9.847 -15.981 1.00 64.69 182 LEU A O 1
ATOM 1454 N N . PHE A 1 183 ? 4.455 11.123 -16.026 1.00 64.06 183 PHE A N 1
ATOM 1455 C CA . PHE A 1 183 ? 5.102 12.300 -16.621 1.00 64.06 183 PHE A CA 1
ATOM 1456 C C . PHE A 1 183 ? 5.252 13.484 -15.669 1.00 64.06 183 PHE A C 1
ATOM 1458 O O . PHE A 1 183 ? 6.111 14.322 -15.912 1.00 64.06 183 PHE A O 1
ATOM 1465 N N . SER A 1 184 ? 4.432 13.571 -14.620 1.00 67.19 184 SER A N 1
ATOM 1466 C CA . SER A 1 184 ? 4.520 14.649 -13.624 1.00 67.19 184 SER A CA 1
ATOM 1467 C C . SER A 1 184 ? 5.104 14.208 -12.285 1.00 67.19 184 SER A C 1
ATOM 1469 O O . SER A 1 184 ? 5.250 15.035 -11.391 1.00 67.19 184 SER A O 1
ATOM 1471 N N . GLY A 1 185 ? 5.471 12.931 -12.136 1.00 72.69 185 GLY A N 1
ATOM 1472 C CA . GLY A 1 185 ? 6.023 12.437 -10.883 1.00 72.69 185 GLY A CA 1
ATOM 1473 C C . GLY A 1 185 ? 4.984 12.375 -9.765 1.00 72.69 185 GLY A C 1
ATOM 1474 O O . GLY A 1 185 ? 3.775 12.394 -10.014 1.00 72.69 185 GLY A O 1
ATOM 1475 N N . VAL A 1 186 ? 5.470 12.257 -8.529 1.00 76.94 186 VAL A N 1
ATOM 1476 C CA . VAL A 1 186 ? 4.648 12.417 -7.323 1.00 76.94 186 VAL A CA 1
ATOM 1477 C C . VAL A 1 186 ? 4.424 13.907 -7.088 1.00 76.94 186 VAL A C 1
ATOM 1479 O O . VAL A 1 186 ? 5.357 14.698 -7.190 1.00 76.94 186 VAL A O 1
ATOM 1482 N N . ASP A 1 187 ? 3.183 14.272 -6.788 1.00 78.38 187 ASP A N 1
ATOM 1483 C CA . ASP A 1 187 ? 2.820 15.629 -6.402 1.00 78.38 187 ASP A CA 1
ATOM 1484 C C . ASP A 1 187 ? 3.339 15.898 -4.979 1.00 78.38 187 ASP A C 1
ATOM 1486 O O . ASP A 1 187 ? 2.915 15.249 -4.019 1.00 78.38 187 ASP A O 1
ATOM 1490 N N . GLU A 1 188 ? 4.297 16.819 -4.832 1.00 78.75 188 GLU A N 1
ATOM 1491 C CA . GLU A 1 188 ? 4.853 17.163 -3.517 1.00 78.75 188 GLU A CA 1
ATOM 1492 C C . GLU A 1 188 ? 3.781 17.690 -2.557 1.00 78.75 188 GLU A C 1
ATOM 1494 O O . GLU A 1 188 ? 3.906 17.503 -1.344 1.00 78.75 188 GLU A O 1
ATOM 1499 N N . ASP A 1 189 ? 2.730 18.333 -3.071 1.00 81.75 189 ASP A N 1
ATOM 1500 C CA . ASP A 1 189 ? 1.660 18.858 -2.229 1.00 81.75 189 ASP A CA 1
ATOM 1501 C C . ASP A 1 189 ? 0.808 17.728 -1.636 1.00 81.75 189 ASP A C 1
ATOM 1503 O O . ASP A 1 189 ? 0.396 17.835 -0.480 1.00 81.75 189 ASP A O 1
ATOM 1507 N N . ASP A 1 190 ? 0.633 16.610 -2.353 1.00 81.94 190 ASP A N 1
ATOM 1508 C CA . ASP A 1 190 ? -0.024 15.409 -1.815 1.00 81.94 190 ASP A CA 1
ATOM 1509 C C . ASP A 1 190 ? 0.809 14.766 -0.707 1.00 81.94 190 ASP A C 1
ATOM 1511 O O . ASP A 1 190 ? 0.285 14.402 0.346 1.00 81.94 190 ASP A O 1
ATOM 1515 N N . LEU A 1 191 ? 2.123 14.646 -0.915 1.00 82.69 191 LEU A N 1
ATOM 1516 C CA . LEU A 1 191 ? 3.013 14.072 0.094 1.00 82.69 191 LEU A CA 1
ATOM 1517 C C . LEU A 1 191 ? 3.034 14.938 1.361 1.00 82.69 191 LEU A C 1
ATOM 1519 O O . LEU A 1 191 ? 2.915 14.430 2.475 1.00 82.69 191 LEU A O 1
ATOM 1523 N N . ARG A 1 192 ? 3.098 16.263 1.198 1.00 84.44 192 ARG A N 1
ATOM 1524 C CA . ARG A 1 192 ? 3.001 17.210 2.317 1.00 84.44 192 ARG A CA 1
ATOM 1525 C C . ARG A 1 192 ? 1.628 17.186 2.977 1.00 84.44 192 ARG A C 1
ATOM 1527 O O . ARG A 1 192 ? 1.544 17.471 4.169 1.00 84.44 192 ARG A O 1
ATOM 1534 N N . ALA A 1 193 ? 0.558 16.904 2.235 1.00 84.94 193 ALA A N 1
ATOM 1535 C CA . ALA A 1 193 ? -0.766 16.738 2.818 1.00 84.94 193 ALA A CA 1
ATOM 1536 C C . ALA A 1 193 ? -0.772 15.541 3.775 1.00 84.94 193 ALA A C 1
ATOM 1538 O O . ALA A 1 193 ? -1.209 15.698 4.908 1.00 84.94 193 ALA A O 1
ATOM 1539 N N . VAL A 1 194 ? -0.194 14.402 3.378 1.00 86.75 194 VAL A N 1
ATOM 1540 C CA . VAL A 1 194 ? -0.053 13.213 4.238 1.00 86.75 194 VAL A CA 1
ATOM 1541 C C . VAL A 1 194 ? 0.691 13.532 5.540 1.00 86.75 194 VAL A C 1
ATOM 1543 O O . VAL A 1 194 ? 0.223 13.150 6.606 1.00 86.75 194 VAL A O 1
ATOM 1546 N N . GLU A 1 195 ? 1.806 14.264 5.477 1.00 85.88 195 GLU A N 1
ATOM 1547 C CA . GLU A 1 195 ? 2.622 14.608 6.657 1.00 85.88 195 GLU A CA 1
ATOM 1548 C C . GLU A 1 195 ? 1.970 15.635 7.597 1.00 85.88 195 GLU A C 1
ATOM 1550 O O . GLU A 1 195 ? 2.267 15.671 8.792 1.00 85.88 195 GLU A O 1
ATOM 1555 N N . LYS A 1 196 ? 1.112 16.514 7.066 1.00 87.75 196 LYS A N 1
ATOM 1556 C CA . LYS A 1 196 ? 0.467 17.589 7.839 1.00 87.75 196 LYS A CA 1
ATOM 1557 C C . LYS A 1 196 ? -0.803 17.147 8.553 1.00 87.75 196 LYS A C 1
ATOM 1559 O O . LYS A 1 196 ? -1.239 17.848 9.469 1.00 87.75 196 LYS A O 1
ATOM 1564 N N . VAL A 1 197 ? -1.406 16.045 8.112 1.00 87.38 197 VAL A N 1
ATOM 1565 C CA . VAL A 1 197 ? -2.637 15.511 8.694 1.00 87.38 197 VAL A CA 1
ATOM 1566 C C . VAL A 1 197 ? -2.373 15.138 10.146 1.00 87.38 197 VAL A C 1
ATOM 1568 O O . V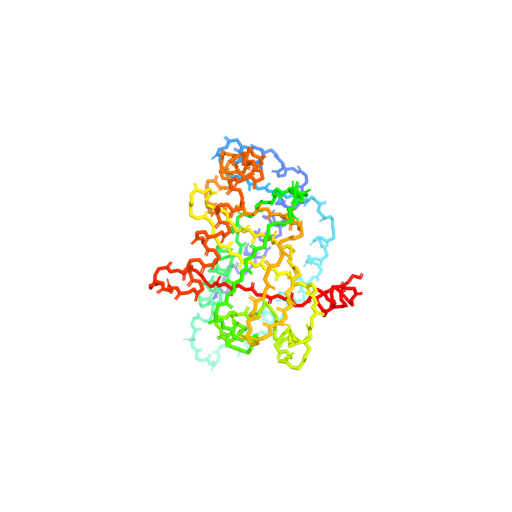AL A 1 197 ? -1.406 14.458 10.493 1.00 87.38 197 VAL A O 1
ATOM 1571 N N . ASN A 1 198 ? -3.234 15.623 11.032 1.00 89.75 198 ASN A N 1
ATOM 1572 C CA . ASN A 1 198 ? -3.081 15.335 12.449 1.00 89.75 198 ASN A CA 1
ATOM 1573 C C . ASN A 1 198 ? -3.668 13.956 12.795 1.00 89.75 198 ASN A C 1
ATOM 1575 O O . ASN A 1 198 ? -4.420 13.342 12.038 1.00 89.75 198 ASN A O 1
ATOM 1579 N N . LYS A 1 199 ? -3.368 13.471 14.001 1.00 91.50 199 LYS A N 1
ATOM 1580 C CA . LYS A 1 199 ? -3.887 12.192 14.503 1.00 91.50 199 LYS A CA 1
ATOM 1581 C C . LYS A 1 199 ? -5.413 12.053 14.383 1.00 91.50 199 LYS A C 1
ATOM 1583 O O . LYS A 1 199 ? -5.888 10.991 13.996 1.00 91.50 199 LYS A O 1
ATOM 1588 N N . SER A 1 200 ? -6.175 13.088 14.743 1.00 92.25 200 SER A N 1
ATOM 1589 C CA . SER A 1 200 ? -7.644 13.026 14.746 1.00 92.25 200 SER A CA 1
ATOM 1590 C C . SER A 1 200 ? -8.202 12.874 13.334 1.00 92.25 200 SER A C 1
ATOM 1592 O O . SER A 1 200 ? -9.164 12.141 13.130 1.00 92.25 200 SER A O 1
ATOM 1594 N N . GLU A 1 201 ? -7.590 13.544 12.364 1.00 93.31 201 GLU A N 1
ATOM 1595 C CA . GLU A 1 201 ? -7.964 13.439 10.955 1.00 93.31 201 GLU A CA 1
ATOM 1596 C C . GLU A 1 201 ? -7.601 12.063 10.382 1.00 93.31 201 GLU A C 1
ATOM 1598 O O . GLU A 1 201 ? -8.407 11.466 9.675 1.00 93.31 201 GLU A O 1
ATOM 1603 N N . HIS A 1 202 ? -6.446 11.491 10.742 1.00 93.69 202 HIS A N 1
ATOM 1604 C CA . HIS A 1 202 ? -6.118 10.111 10.368 1.00 93.69 202 HIS A CA 1
ATOM 1605 C C . HIS A 1 202 ? -7.124 9.093 10.929 1.00 93.69 202 HIS A C 1
ATOM 1607 O O . HIS A 1 202 ? -7.530 8.171 10.218 1.00 93.69 202 HIS A O 1
ATOM 1613 N N . GLU A 1 203 ? -7.566 9.269 12.177 1.00 9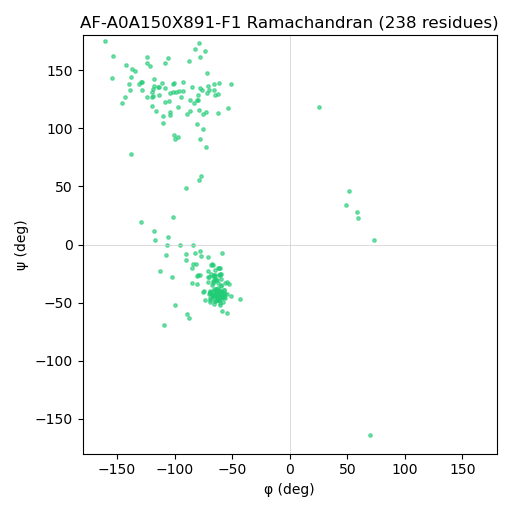5.69 203 GLU A N 1
ATOM 1614 C CA . GLU A 1 203 ? -8.626 8.451 12.782 1.00 95.69 203 GLU A CA 1
ATOM 1615 C C . GLU A 1 203 ? -9.973 8.625 12.056 1.00 95.69 203 GLU A C 1
ATOM 1617 O O . GLU A 1 203 ? -10.695 7.646 11.845 1.00 95.69 203 GLU A O 1
ATOM 1622 N N . GLU A 1 204 ? -10.306 9.844 11.623 1.00 95.56 204 GLU A N 1
ATOM 1623 C CA . GLU A 1 204 ? -11.500 10.114 10.815 1.00 95.56 204 GLU A CA 1
ATOM 1624 C C . GLU A 1 204 ? -11.407 9.453 9.433 1.00 95.56 204 GLU A C 1
ATOM 1626 O O . GLU A 1 204 ? -12.354 8.791 9.000 1.00 95.56 204 GLU A O 1
ATOM 1631 N N . PHE A 1 205 ? -10.254 9.542 8.766 1.00 94.88 205 PHE A N 1
ATOM 1632 C CA . PHE A 1 205 ? -10.006 8.856 7.501 1.00 94.88 205 PHE A CA 1
ATOM 1633 C C . PHE A 1 205 ? -10.105 7.342 7.646 1.00 94.88 205 PHE A C 1
ATOM 1635 O O . PHE A 1 205 ? -10.719 6.697 6.798 1.00 94.88 205 PHE A O 1
ATOM 1642 N N . PHE A 1 206 ? -9.561 6.764 8.717 1.00 96.44 206 PHE A N 1
ATOM 1643 C CA . PHE A 1 206 ? -9.706 5.336 8.985 1.00 96.44 206 PHE A CA 1
ATOM 1644 C C . PHE A 1 206 ? -11.181 4.955 9.170 1.00 96.44 206 PHE A C 1
ATOM 1646 O O . PHE A 1 206 ? -11.675 4.013 8.549 1.00 96.44 206 PHE A O 1
ATOM 1653 N N . GLN A 1 207 ? -11.930 5.727 9.959 1.00 96.38 207 GLN A N 1
ATOM 1654 C CA . GLN A 1 207 ? -13.357 5.488 10.156 1.00 96.38 207 GLN A CA 1
ATOM 1655 C C . GLN A 1 207 ? -14.146 5.583 8.841 1.00 96.38 207 GLN A C 1
ATOM 1657 O O . GLN A 1 207 ? -14.997 4.738 8.562 1.00 96.38 207 GLN A O 1
ATOM 1662 N N . LYS A 1 208 ? -13.875 6.602 8.026 1.00 95.00 208 LYS A N 1
ATOM 1663 C CA . LYS A 1 208 ? -14.607 6.866 6.784 1.00 95.00 208 LYS A CA 1
ATOM 1664 C C . LYS A 1 208 ? -14.255 5.866 5.684 1.00 95.00 208 LYS A C 1
ATOM 1666 O O . LYS A 1 208 ? -15.160 5.327 5.050 1.00 95.00 208 LYS A O 1
ATOM 1671 N N . TYR A 1 209 ? -12.966 5.615 5.470 1.00 95.06 209 TYR A N 1
ATOM 1672 C CA . TYR A 1 209 ? -12.468 4.894 4.298 1.00 95.06 209 TYR A CA 1
ATOM 1673 C C . TYR A 1 209 ? -12.104 3.438 4.564 1.00 95.06 209 TYR A C 1
ATOM 1675 O O . TYR A 1 209 ? -12.249 2.632 3.656 1.00 95.06 209 TYR A O 1
ATOM 1683 N N . PHE A 1 210 ? -11.704 3.062 5.781 1.00 95.75 210 PHE A N 1
ATOM 1684 C CA . PHE A 1 210 ? -11.526 1.648 6.123 1.00 95.75 210 PHE A CA 1
ATOM 1685 C C . PHE A 1 210 ? -12.849 1.060 6.625 1.00 95.75 210 PHE A C 1
ATOM 1687 O O . PHE A 1 210 ? -13.442 0.195 5.983 1.00 95.75 210 PHE A O 1
ATOM 1694 N N . ILE A 1 211 ? -13.361 1.571 7.750 1.00 96.06 211 ILE A N 1
ATOM 1695 C CA . ILE A 1 211 ? -14.547 1.001 8.411 1.00 96.06 211 ILE A CA 1
ATOM 1696 C C . ILE A 1 211 ? -15.814 1.235 7.583 1.00 96.06 211 ILE A C 1
ATOM 1698 O O . ILE A 1 211 ? -16.595 0.307 7.366 1.00 96.06 211 ILE A O 1
ATOM 1702 N N . GLY A 1 212 ? -16.016 2.456 7.085 1.00 94.12 212 GLY A N 1
ATOM 1703 C CA . GLY A 1 212 ? -17.172 2.790 6.252 1.00 94.12 212 GLY A CA 1
ATOM 1704 C C . GLY A 1 212 ? -17.261 1.918 5.000 1.00 94.12 212 GLY A C 1
ATOM 1705 O O . GLY A 1 212 ? -18.333 1.399 4.690 1.00 94.12 212 GLY A O 1
ATOM 1706 N N . GLN A 1 213 ? -16.128 1.692 4.333 1.00 93.19 213 GLN A N 1
ATOM 1707 C CA . GLN A 1 213 ? -16.057 0.852 3.143 1.00 93.19 213 GLN A CA 1
ATOM 1708 C C . GLN A 1 213 ? -16.257 -0.634 3.458 1.00 93.19 213 GLN A C 1
ATOM 1710 O O . GLN A 1 213 ? -16.984 -1.311 2.735 1.00 93.19 213 GLN A O 1
ATOM 1715 N N . LEU A 1 214 ? -15.654 -1.136 4.537 1.00 93.44 214 LEU A N 1
ATOM 1716 C CA . LEU A 1 214 ? -15.823 -2.518 4.986 1.00 93.44 214 LEU A CA 1
ATOM 1717 C C . LEU A 1 214 ? -17.303 -2.859 5.222 1.00 93.44 214 LEU A C 1
ATOM 1719 O O . LEU A 1 214 ? -17.774 -3.933 4.850 1.00 93.44 214 LEU A O 1
ATOM 1723 N N . LEU A 1 215 ? -18.041 -1.937 5.845 1.00 92.56 215 LEU A N 1
ATOM 1724 C CA . LEU A 1 215 ? -19.453 -2.132 6.175 1.00 92.56 215 LEU A CA 1
ATOM 1725 C C . LEU A 1 215 ? -20.383 -1.877 4.983 1.00 92.56 215 LEU A C 1
ATOM 1727 O O . LEU A 1 215 ? -21.433 -2.512 4.877 1.00 92.56 215 LEU A O 1
ATOM 1731 N N . LYS A 1 216 ? -20.034 -0.930 4.106 1.00 91.00 216 LYS A N 1
ATOM 1732 C CA . LYS A 1 216 ? -20.840 -0.521 2.946 1.00 91.00 216 LYS A CA 1
ATOM 1733 C C . LYS A 1 216 ? -19.941 -0.330 1.718 1.00 91.00 216 LYS A C 1
ATOM 1735 O O . LYS A 1 216 ? -19.633 0.811 1.363 1.00 91.00 216 LYS A O 1
ATOM 1740 N N . PRO A 1 217 ? -19.527 -1.423 1.056 1.00 85.00 217 PRO A N 1
ATOM 1741 C CA . PRO A 1 217 ? -18.669 -1.330 -0.114 1.00 85.00 217 PRO A CA 1
ATOM 1742 C C . PRO A 1 217 ? -19.409 -0.644 -1.266 1.00 85.00 217 PRO A C 1
ATOM 1744 O O . PRO A 1 217 ? -20.583 -0.913 -1.528 1.00 85.00 217 PRO A O 1
ATOM 1747 N N . THR A 1 218 ? -18.711 0.244 -1.970 1.00 80.88 218 THR A N 1
ATOM 1748 C CA . THR A 1 218 ? -19.201 0.879 -3.200 1.00 80.88 218 THR A CA 1
ATOM 1749 C C . THR A 1 218 ? -18.443 0.323 -4.405 1.00 80.88 218 THR A C 1
ATOM 1751 O O . THR A 1 218 ? -17.313 -0.148 -4.276 1.00 80.88 218 THR A O 1
ATOM 1754 N N . ASN A 1 219 ? -19.036 0.392 -5.601 1.00 70.94 219 ASN A N 1
ATOM 1755 C CA . ASN A 1 219 ? -18.406 -0.120 -6.830 1.00 70.94 219 ASN A CA 1
ATOM 1756 C C . ASN A 1 219 ? -17.077 0.576 -7.183 1.00 70.94 219 ASN A C 1
ATOM 1758 O O . ASN A 1 219 ? -16.284 0.029 -7.940 1.00 70.94 219 ASN A O 1
ATOM 1762 N N . GLU A 1 220 ? -16.835 1.773 -6.647 1.00 66.50 220 GLU A N 1
ATOM 1763 C CA . GLU A 1 220 ? -15.621 2.568 -6.886 1.00 66.50 220 GLU A CA 1
ATOM 1764 C C . GLU A 1 220 ? -14.553 2.368 -5.802 1.00 66.50 220 GLU A C 1
ATOM 1766 O O . GLU A 1 220 ? -13.484 2.978 -5.842 1.00 66.50 220 GLU A O 1
ATOM 1771 N N . SER A 1 221 ? -14.840 1.532 -4.806 1.00 70.00 221 SER A N 1
ATOM 1772 C CA . SER A 1 221 ? -13.987 1.385 -3.639 1.00 70.00 221 SER A CA 1
ATOM 1773 C C . SER A 1 221 ? -12.777 0.484 -3.928 1.00 70.00 221 SER A C 1
ATOM 1775 O O . SER A 1 221 ? -12.903 -0.612 -4.479 1.00 70.00 221 SER A O 1
ATOM 1777 N N . ARG A 1 222 ? -11.569 0.968 -3.611 1.00 80.19 222 ARG A N 1
ATOM 1778 C CA . ARG A 1 222 ? -10.320 0.202 -3.790 1.00 80.19 222 ARG A CA 1
ATOM 1779 C C . ARG A 1 222 ? -10.240 -0.920 -2.761 1.00 80.19 222 ARG A C 1
ATOM 1781 O O . ARG A 1 222 ? -10.701 -0.731 -1.650 1.00 80.19 222 ARG A O 1
ATOM 1788 N N . GLY A 1 223 ? -9.628 -2.058 -3.088 1.00 83.69 223 GLY A N 1
ATOM 1789 C CA . GLY A 1 223 ? -9.506 -3.177 -2.142 1.00 83.69 223 GLY A CA 1
ATOM 1790 C C . GLY A 1 223 ? -8.938 -2.755 -0.777 1.00 83.69 223 GLY A C 1
ATOM 1791 O O . GLY A 1 223 ? -8.006 -1.954 -0.714 1.00 83.69 223 GLY A O 1
ATOM 1792 N N . LEU A 1 224 ? -9.518 -3.292 0.297 1.00 92.94 224 LEU A N 1
ATOM 1793 C CA . LEU A 1 224 ? -8.976 -3.204 1.652 1.00 92.94 224 LEU A CA 1
ATOM 1794 C C . LEU A 1 224 ? -8.113 -4.435 1.891 1.00 92.94 224 LEU A C 1
ATOM 1796 O O . LEU A 1 224 ? -8.570 -5.548 1.618 1.00 92.94 224 LEU A O 1
ATOM 1800 N N . TYR A 1 225 ? -6.904 -4.246 2.413 1.00 92.69 225 TYR A N 1
ATOM 1801 C CA . TYR A 1 225 ? -5.982 -5.358 2.617 1.00 92.69 225 TYR A CA 1
ATOM 1802 C C . TYR A 1 225 ? -5.565 -5.516 4.067 1.00 92.69 225 TYR A C 1
ATOM 1804 O O . TYR A 1 225 ? -5.528 -4.547 4.829 1.00 92.69 225 TYR A O 1
ATOM 1812 N N . TYR A 1 226 ? -5.207 -6.745 4.424 1.00 92.88 226 TYR A N 1
ATOM 1813 C CA . TYR A 1 226 ? -4.667 -7.070 5.733 1.00 92.88 226 TYR A CA 1
ATOM 1814 C C . TYR A 1 226 ? -3.485 -8.036 5.636 1.00 92.88 226 TYR A C 1
ATOM 1816 O O . TYR A 1 226 ? -3.424 -8.871 4.735 1.00 92.88 226 TYR A O 1
ATOM 1824 N N . ASN A 1 227 ? -2.575 -7.948 6.604 1.00 91.31 227 ASN A N 1
ATOM 1825 C CA . ASN A 1 227 ? -1.543 -8.944 6.862 1.00 91.31 227 ASN A CA 1
ATOM 1826 C C . ASN A 1 227 ? -1.405 -9.148 8.376 1.00 91.31 227 ASN A C 1
ATOM 1828 O O . ASN A 1 227 ? -1.303 -8.179 9.127 1.00 91.31 227 ASN A O 1
ATOM 1832 N N . ASN A 1 228 ? -1.358 -10.394 8.846 1.00 91.19 22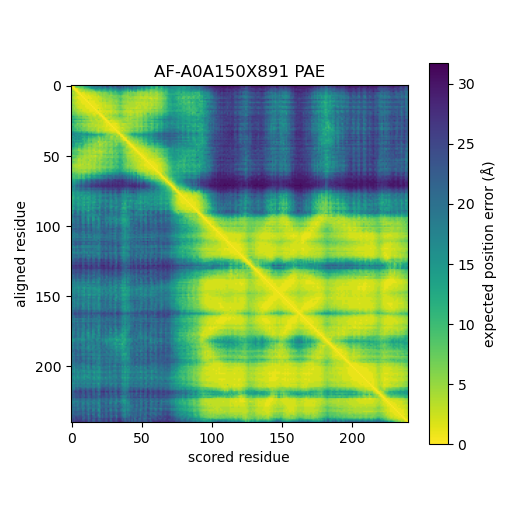8 ASN A N 1
ATOM 1833 C CA . ASN A 1 228 ? -0.966 -10.666 10.229 1.00 91.19 228 ASN A CA 1
ATOM 1834 C C . ASN A 1 228 ? 0.500 -10.247 10.430 1.00 91.19 228 ASN A C 1
ATOM 1836 O O . ASN A 1 228 ? 1.370 -10.662 9.656 1.00 91.19 228 ASN A O 1
ATOM 1840 N N . LYS A 1 229 ? 0.779 -9.438 11.459 1.00 90.94 229 LYS A N 1
ATOM 1841 C CA . LYS A 1 229 ? 2.111 -8.870 11.700 1.00 90.94 229 LYS A CA 1
ATOM 1842 C C . LYS A 1 229 ? 3.180 -9.945 11.855 1.00 90.94 229 LYS A C 1
ATOM 1844 O O . LYS A 1 229 ? 4.246 -9.828 11.263 1.00 90.94 229 LYS A O 1
ATOM 1849 N N . ASN A 1 230 ? 2.900 -10.993 12.627 1.00 87.88 230 ASN A N 1
ATOM 1850 C CA . ASN A 1 230 ? 3.888 -12.034 12.906 1.00 87.88 230 ASN A CA 1
ATOM 1851 C C . ASN A 1 230 ? 4.267 -12.793 11.632 1.00 87.88 230 ASN A C 1
ATOM 1853 O O . ASN A 1 230 ? 5.449 -13.014 11.381 1.00 87.88 230 ASN A O 1
ATOM 1857 N N . ILE A 1 231 ? 3.267 -13.125 10.810 1.00 85.38 231 ILE A N 1
ATOM 1858 C CA . ILE A 1 231 ? 3.471 -13.811 9.529 1.00 85.38 231 ILE A CA 1
ATOM 1859 C C . ILE A 1 231 ? 4.249 -12.907 8.571 1.00 85.38 231 ILE A C 1
ATOM 1861 O O . ILE A 1 231 ? 5.242 -13.329 7.983 1.00 85.38 231 ILE A O 1
ATOM 1865 N N . TYR A 1 232 ? 3.820 -11.653 8.428 1.00 86.25 232 TYR A N 1
ATOM 1866 C CA . TYR A 1 232 ? 4.455 -10.698 7.525 1.00 86.25 232 TYR A CA 1
ATOM 1867 C C . TYR A 1 232 ? 5.917 -10.432 7.904 1.00 86.25 232 TYR A C 1
ATOM 1869 O O . TYR A 1 232 ? 6.798 -10.526 7.051 1.00 86.25 232 TYR A O 1
ATOM 1877 N N . ASP A 1 233 ? 6.195 -10.164 9.180 1.00 87.50 233 ASP A N 1
ATOM 1878 C CA . ASP A 1 233 ? 7.550 -9.880 9.659 1.00 87.50 233 ASP A CA 1
ATOM 1879 C C . ASP A 1 233 ? 8.473 -11.105 9.561 1.00 87.50 233 ASP A C 1
ATOM 1881 O O . ASP A 1 233 ? 9.685 -10.957 9.398 1.00 87.50 233 ASP A O 1
ATOM 1885 N N . GLU A 1 234 ? 7.936 -12.322 9.701 1.00 86.06 234 GLU A N 1
ATOM 1886 C CA . GLU A 1 234 ? 8.703 -13.549 9.477 1.00 86.06 234 GLU A CA 1
ATOM 1887 C C . GLU A 1 234 ? 9.051 -13.723 7.996 1.00 86.06 234 GLU A C 1
ATOM 1889 O O . GLU A 1 234 ? 10.182 -14.082 7.670 1.00 86.06 234 GLU A O 1
ATOM 1894 N N . ILE A 1 235 ? 8.103 -13.441 7.099 1.00 82.06 235 ILE A N 1
ATOM 1895 C CA . ILE A 1 235 ? 8.332 -13.476 5.653 1.00 82.06 235 ILE A CA 1
ATOM 1896 C C . ILE A 1 235 ? 9.419 -12.470 5.275 1.00 82.06 235 ILE A C 1
ATOM 1898 O O . ILE A 1 235 ? 10.378 -12.865 4.619 1.00 82.06 235 ILE A O 1
ATOM 1902 N N . GLN A 1 236 ? 9.315 -11.213 5.719 1.00 82.00 236 GLN A N 1
ATOM 1903 C CA . GLN A 1 236 ? 10.309 -10.178 5.405 1.00 82.00 236 GLN A CA 1
ATOM 1904 C C . GLN A 1 236 ? 11.716 -10.581 5.861 1.00 82.00 236 GLN A C 1
ATOM 1906 O O . GLN A 1 236 ? 12.647 -10.556 5.063 1.00 82.00 236 GLN A O 1
ATOM 1911 N N . ARG A 1 237 ? 11.854 -11.112 7.083 1.00 84.44 237 ARG A N 1
ATOM 1912 C CA . ARG A 1 237 ? 13.137 -11.614 7.608 1.00 84.44 237 ARG A CA 1
ATOM 1913 C C . ARG A 1 237 ? 13.768 -12.755 6.807 1.00 84.44 237 ARG A C 1
ATOM 1915 O O . ARG A 1 237 ? 14.950 -13.017 6.984 1.00 84.44 237 ARG A O 1
ATOM 1922 N N . ARG A 1 238 ? 13.007 -13.486 5.987 1.00 78.06 238 ARG A N 1
ATOM 1923 C CA . ARG A 1 238 ? 13.557 -14.542 5.115 1.00 78.06 238 ARG A CA 1
ATOM 1924 C C . ARG A 1 238 ? 14.100 -14.000 3.790 1.00 78.06 238 ARG A C 1
ATOM 1926 O O . ARG A 1 238 ? 14.795 -14.744 3.101 1.00 78.06 238 ARG A O 1
ATOM 1933 N N . TYR A 1 239 ? 13.733 -12.775 3.415 1.00 69.44 239 TYR A N 1
ATOM 1934 C CA . TYR A 1 239 ? 14.130 -12.132 2.158 1.00 69.44 239 TYR A CA 1
ATOM 1935 C C . TYR A 1 239 ? 15.164 -11.009 2.338 1.00 69.44 239 TYR A C 1
ATOM 1937 O O . TYR A 1 239 ? 15.701 -10.541 1.334 1.00 69.44 239 TYR A O 1
ATOM 1945 N N . GLU A 1 240 ? 15.444 -10.607 3.580 1.00 58.22 240 GLU A N 1
ATOM 1946 C CA . GLU A 1 240 ? 16.592 -9.774 3.981 1.00 58.22 240 GLU A CA 1
ATOM 1947 C C . GLU A 1 240 ? 17.864 -10.616 4.170 1.00 58.22 240 GLU A C 1
ATOM 1949 O O . GLU A 1 240 ? 18.945 -10.141 3.748 1.00 58.22 240 GLU A O 1
#

Nearest PDB structures (foldseek):
  1b9c-assembly1_B  TM=4.225E-01  e=1.168E+00  Aequorea victoria
  2dui-assembly1_A  TM=3.461E-01  e=4.872E-01  Aequorea victoria
  4kag-assembly1_A  TM=4.173E-01  e=1.323E+00  Aequorea victoria
  3ud2-assembly1_C  TM=2.695E-01  e=8.614E+00  Homo sapiens
  6gel-assembly2_B  TM=3.302E-01  e=4.072E+00  Aequorea victoria

pLDDT: mean 81.42, std 11.97, range [49.06, 97.31]

Mean predicted aligned error: 12.99 Å

Radius of gyration: 24.72 Å; Cα contacts (8 Å, |Δi|>4): 318; chains: 1; bounding box: 50×42×66 Å

Solvent-accessible surface area (backbone atoms only — not comparable to full-atom values): 13450 Å² total; per-residue (Å²): 106,67,78,91,44,48,71,58,51,55,50,48,47,52,50,52,52,50,43,63,58,36,80,76,32,50,65,58,48,53,54,37,38,77,67,40,34,67,74,92,75,81,82,54,78,70,63,60,57,59,60,69,51,47,63,56,50,52,53,51,51,56,56,45,57,71,63,47,81,79,60,82,94,66,69,59,44,56,54,52,49,51,49,51,52,50,53,49,64,70,66,55,50,38,68,51,70,47,81,60,73,45,76,46,78,56,71,48,79,39,100,37,32,56,69,60,51,54,71,73,40,40,57,71,41,85,82,49,64,41,64,78,68,67,68,45,72,42,51,29,40,37,36,35,61,41,77,93,51,57,24,42,37,36,32,37,27,39,42,39,75,55,95,67,20,24,33,41,30,37,41,31,39,45,36,38,33,34,71,21,42,79,62,59,19,52,57,66,67,40,52,50,44,59,74,66,57,48,72,68,55,51,54,49,47,43,49,55,47,45,51,40,34,71,77,54,73,52,98,86,59,74,80,42,32,34,31,44,41,69,61,50,54,52,53,51,66,74,76,109

Secondary structure (DSSP, 8-state):
--GGGHHHHHHHHHHHHHHHHSGGGHHHHHHHHHTT--------GGGGGHHHHHHHHHHHHHHHHHHHTTS----HHHHHHHHHHHHHHHH---EEEEEEEEE---EEEESS-HHHHHHTSEESSGGG--HHHHHSSEEEEEEEEEGGGTEEEEEEEEEEEETTEEEEEEEEEEEEEEEPBTTTBS-HHHHHHHHH--HHHHHHHIIIIIIHHHHS--TTPPPPEEEEHHHHHHHHHHH-

Foldseek 3Di:
DDPVCLVVVLVVCCVVVVCCLDPVCVVVQVVLVVVLQNDPDDRDPVSCVVVVCSVVVSVVVVVVVVVCPPDDDDPVVVVVVVVVVVVVQVPQFAKDKDFAFAFFFDKDKAPAAQLLLVVLAAAPDPQQPPSVVSNDFAKKWKWFAQPVLQWIWTFIWTWHDDPRIIMTTTGTGTMIMHTHHNRNHGDVVSNVVRRPDDPVNVVVSCCCTVVVCSVPPDPPGDGMYMGGPVSVVVVVVVVD

Sequence (240 aa):
MFPKYTRIIYGLTILIFGYWNSSISQGLINFLNNSAIHVGRTVDPTDFLAFSVMPFSFIYFKSQIARLRRRIIIPTGTVIGAVAVFSFVATTLPKQSAELGIGSNKTYTLELDKTEFFGKLQPGYLLSDTIELNLVDSLFYLYYYVPDIRADMFVLANITEQDDKTIIRLDNFLTGSVTGSLFSGVDEDDLRAVEKVNKSEHEEFFQKYFIGQLLKPTNESRGLYYNNKNIYDEIQRRYE

Organism: Roseivirga ehrenbergii (strain DSM 102268 / JCM 13514 / KCTC 12282 / NCIMB 14502 / KMM 6017) (NCBI:txid279360)